Protein AF-A0A6B3US39-F1 (afdb_monomer)

Foldseek 3Di:
DCVVCVQVQLVVLQVQLVVLLVVLVVPDDDDDDPDDDPVNLCVSLVSLVSSLVSLVSSCVVQDCVNPVQVNLSSLLSNLVSLLSNCVSVLNPVVSLVSSLVSLVSSLVRCDCVPPVVSNLSSLVSNLSSLLSDPGPPQPPDLVSLVVSLVSLVVSLVSCVVVLLDPSNLVSLLSNLVSLLCSLVRDPDPVVSSLVSLVSSLVSLVSSLVSCVVVVVVVSNVSSVVSNVSSVVCCVVRVPDPDD

Sequence (243 aa):
SREAGPEAWADAQFELARALRAYGEVRQPRGVTAAESDAEAAARIAPFLEAEAAVRAALEVHTRETAPDRWADLEQELARLLRQVGEIRYYDPSVLKAAAVAARAALSVRTREHAPDAWLESQLELAEILFGGASDTKPESPERYDAAVAAFRTAAEATARDVQSRSWAWTRYRLALALMHAGSMTDAPVDERQAMLREALEVAREVAAWAAGARDKALAYDARGVADYAETFLRVHGEGAGA

pLDDT: mean 87.73, std 13.3, range [36.25, 98.62]

Secondary structure (DSSP, 8-state):
-TTT-HHHHHHHHHHHHHHHHHHHHHHS-SS--TT--HHHHHHHHHHHHHHHHHHHHHHTTS-TTT-HHHHHHHHHHHHHHHHHHHHHTTS-HHHHHHHHHHHHHHHTT--TTT-HHHHHHHHHHHHHHHH----SS--S-THHHHHHHHHHHHHHHHHTT-TTSHHHHHHHHHHHHHHHHHHHH--S-HHHHHHHHHHHHHHHHHHHHHHHHHT-HHHHHHHHHHHHHHHHHHHHHSS-S--

Structure (mmCIF, N/CA/C/O backbone):
data_AF-A0A6B3US39-F1
#
_entry.id   AF-A0A6B3US39-F1
#
loop_
_atom_site.group_PDB
_atom_site.id
_atom_site.type_symbol
_atom_site.label_atom_id
_atom_site.label_alt_id
_atom_site.label_comp_id
_atom_site.label_asym_id
_atom_site.label_entity_id
_atom_site.label_seq_id
_atom_site.pdbx_PDB_ins_code
_atom_site.Cartn_x
_atom_site.Cartn_y
_atom_site.Cartn_z
_atom_site.occupancy
_atom_site.B_iso_or_equiv
_atom_site.auth_seq_id
_atom_site.auth_comp_id
_atom_site.auth_asym_id
_atom_site.auth_atom_id
_atom_site.pdbx_PDB_model_num
ATOM 1 N N . SER A 1 1 ? -15.129 10.736 25.920 1.00 78.88 1 SER A N 1
ATOM 2 C CA . SER A 1 1 ? -13.940 10.042 26.463 1.00 78.88 1 SER A CA 1
ATOM 3 C C . SER A 1 1 ? -14.045 8.567 26.111 1.00 78.88 1 SER A C 1
ATOM 5 O O . SER A 1 1 ? -15.147 8.130 25.793 1.00 78.88 1 SER A O 1
ATOM 7 N N . ARG A 1 2 ? -12.946 7.803 26.186 1.00 85.62 2 ARG A N 1
ATOM 8 C CA . ARG A 1 2 ? -12.964 6.348 25.943 1.00 85.62 2 ARG A CA 1
ATOM 9 C C . ARG A 1 2 ? -13.987 5.614 26.825 1.00 85.62 2 ARG A C 1
ATOM 11 O O . ARG A 1 2 ? -14.657 4.713 26.351 1.00 85.62 2 ARG A O 1
ATOM 18 N N . GLU A 1 3 ? -14.159 6.050 28.072 1.00 79.25 3 GLU A N 1
ATOM 19 C CA . GLU A 1 3 ? -15.078 5.427 29.040 1.00 79.25 3 GLU A CA 1
ATOM 20 C C . GLU A 1 3 ? -16.565 5.711 28.771 1.00 79.25 3 GLU A C 1
ATOM 22 O O . GLU A 1 3 ? -17.405 4.851 29.003 1.00 79.25 3 GLU A O 1
ATOM 27 N N . ALA A 1 4 ? -16.907 6.905 28.275 1.00 83.06 4 ALA A N 1
ATOM 28 C CA . ALA A 1 4 ? -18.304 7.306 28.070 1.00 83.06 4 ALA A CA 1
ATOM 29 C C . ALA A 1 4 ? -18.891 6.845 26.722 1.00 83.06 4 ALA A C 1
ATOM 31 O O . ALA A 1 4 ? -20.102 6.892 26.530 1.00 83.06 4 ALA A O 1
ATOM 32 N N . GLY A 1 5 ? -18.037 6.448 25.778 1.00 93.88 5 GLY A N 1
ATOM 33 C CA . GLY A 1 5 ? -18.424 6.073 24.420 1.00 93.88 5 GLY A CA 1
ATOM 34 C C . GLY A 1 5 ? -17.224 5.499 23.670 1.00 93.88 5 GLY A C 1
ATOM 35 O O . GLY A 1 5 ? -16.615 6.230 22.887 1.00 93.88 5 GLY A O 1
ATOM 36 N N . PRO A 1 6 ? -16.840 4.238 23.942 1.00 93.19 6 PRO A N 1
ATOM 37 C CA . PRO A 1 6 ? -15.599 3.657 23.435 1.00 93.19 6 PRO A CA 1
ATOM 38 C C . PRO A 1 6 ? -15.557 3.602 21.906 1.00 93.19 6 PRO A C 1
ATOM 40 O O . PRO A 1 6 ? -14.541 3.980 21.331 1.00 93.19 6 PRO A O 1
ATOM 43 N N . GLU A 1 7 ? -16.657 3.227 21.249 1.00 94.50 7 GLU A N 1
ATOM 44 C CA . GLU A 1 7 ? -16.745 3.156 19.781 1.00 94.50 7 GLU A CA 1
ATOM 45 C C . GLU A 1 7 ? -16.601 4.537 19.132 1.00 94.50 7 GLU A C 1
ATOM 47 O O . GLU A 1 7 ? -15.730 4.739 18.292 1.00 94.50 7 GLU A O 1
ATOM 52 N N . ALA A 1 8 ? -17.373 5.527 19.594 1.00 96.12 8 ALA A N 1
ATOM 53 C CA . ALA A 1 8 ? -17.283 6.898 19.088 1.00 96.12 8 ALA A CA 1
ATOM 54 C C . ALA A 1 8 ? -15.897 7.522 19.339 1.00 96.12 8 ALA A C 1
ATOM 56 O O . ALA A 1 8 ? -15.403 8.316 18.538 1.00 96.12 8 ALA A O 1
ATOM 57 N N . TRP A 1 9 ? -15.250 7.168 20.453 1.00 97.44 9 TRP A N 1
ATOM 58 C CA . TRP A 1 9 ? -13.874 7.572 20.720 1.00 97.44 9 TRP A CA 1
ATOM 59 C C . TRP A 1 9 ? -12.885 6.900 19.761 1.00 97.44 9 TRP A C 1
ATOM 61 O O . TRP A 1 9 ? -12.010 7.589 19.241 1.00 97.44 9 TRP A O 1
ATOM 71 N N . ALA A 1 10 ? -13.029 5.600 19.496 1.00 97.19 10 ALA A N 1
ATOM 72 C CA . ALA A 1 10 ? -12.188 4.868 18.550 1.00 97.19 10 ALA A CA 1
ATOM 73 C C . ALA A 1 10 ? -12.359 5.386 17.114 1.00 97.19 10 ALA A C 1
ATOM 75 O O . ALA A 1 10 ? -11.377 5.553 16.396 1.00 97.19 10 ALA A O 1
ATOM 76 N N . ASP A 1 11 ? -13.579 5.750 16.723 1.00 96.69 11 ASP A N 1
ATOM 77 C CA . ASP A 1 11 ? -13.853 6.386 15.435 1.00 96.69 11 ASP A CA 1
ATOM 78 C C . ASP A 1 11 ? -13.172 7.751 15.316 1.00 96.69 11 ASP A C 1
ATOM 80 O O . ASP A 1 11 ? -12.577 8.065 14.286 1.00 96.69 11 ASP A O 1
ATOM 84 N N . ALA A 1 12 ? -13.183 8.544 16.390 1.00 97.06 12 ALA A N 1
ATOM 85 C CA . ALA A 1 12 ? -12.448 9.803 16.430 1.00 97.06 12 ALA A CA 1
ATOM 86 C C . ALA A 1 12 ? -10.923 9.594 16.353 1.00 97.06 12 ALA A C 1
ATOM 88 O O . ALA A 1 12 ? -10.239 10.389 15.711 1.00 97.06 12 ALA A O 1
ATOM 8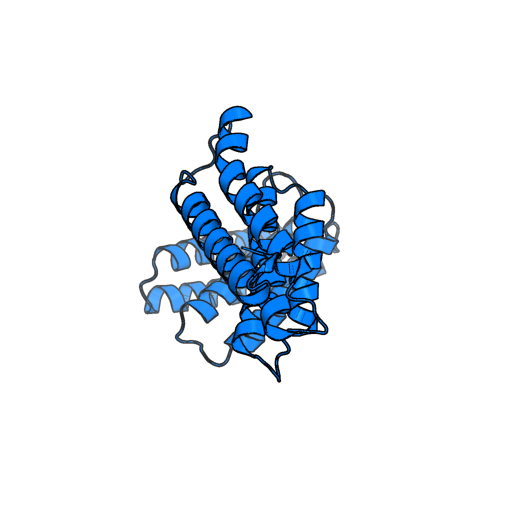9 N N . GLN A 1 13 ? -10.384 8.531 16.969 1.00 98.06 13 GLN A N 1
ATOM 90 C CA . GLN A 1 13 ? -8.970 8.163 16.817 1.00 98.06 13 GLN A CA 1
ATOM 91 C C . GLN A 1 13 ? -8.640 7.772 15.373 1.00 98.06 13 GLN A C 1
ATOM 93 O O . GLN A 1 13 ? -7.597 8.166 14.855 1.00 98.06 13 GLN A O 1
ATOM 98 N N . PHE A 1 14 ? -9.536 7.052 14.696 1.00 97.69 14 PHE A N 1
ATOM 99 C CA . PHE A 1 14 ? -9.332 6.684 13.299 1.00 97.69 14 PHE A CA 1
ATOM 100 C C . PHE A 1 14 ? -9.281 7.910 12.379 1.00 97.69 14 PHE A C 1
ATOM 102 O O . PHE A 1 14 ? -8.365 8.045 11.568 1.00 97.69 14 PHE A O 1
ATOM 109 N N . GLU A 1 15 ? -10.212 8.852 12.540 1.00 97.88 15 GLU A N 1
ATOM 110 C CA . GLU A 1 15 ? -10.198 10.089 11.751 1.00 97.88 15 GLU A CA 1
ATOM 111 C C . GLU A 1 15 ? -8.984 10.973 12.076 1.00 97.88 15 GLU A C 1
ATOM 113 O O . GLU A 1 15 ? -8.390 11.565 11.170 1.00 97.88 15 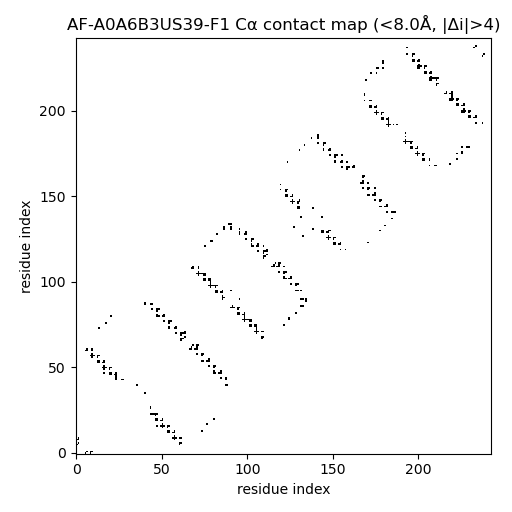GLU A O 1
ATOM 118 N N . LEU A 1 16 ? -8.550 11.012 13.342 1.00 97.50 16 LEU A N 1
ATOM 119 C CA . LEU A 1 16 ? -7.301 11.668 13.734 1.00 97.50 16 LEU A CA 1
ATOM 120 C C . LEU A 1 16 ? -6.098 11.054 13.008 1.00 97.50 16 LEU A C 1
ATOM 122 O O . LEU A 1 16 ? -5.284 11.791 12.451 1.00 97.50 16 LEU A O 1
ATOM 126 N N . ALA A 1 17 ? -6.002 9.724 12.964 1.00 97.69 17 ALA A N 1
ATOM 127 C CA . ALA A 1 17 ? -4.918 9.039 12.271 1.00 97.69 17 ALA A CA 1
ATOM 128 C C . ALA A 1 17 ? -4.873 9.385 10.777 1.00 97.69 17 ALA A C 1
ATOM 130 O O . ALA A 1 17 ? -3.811 9.718 10.251 1.00 97.69 17 ALA A O 1
ATOM 131 N N . ARG A 1 18 ? -6.027 9.385 10.100 1.00 97.00 18 ARG A N 1
ATOM 132 C CA . ARG A 1 18 ? -6.121 9.745 8.675 1.00 97.00 18 ARG A CA 1
ATOM 133 C C . ARG A 1 18 ? -5.701 11.193 8.425 1.00 97.00 18 ARG A C 1
ATOM 135 O O . ARG A 1 18 ? -5.007 11.471 7.445 1.00 97.00 18 ARG A O 1
ATOM 142 N N . ALA A 1 19 ? -6.091 12.109 9.313 1.00 96.81 19 ALA A N 1
ATOM 143 C CA . ALA A 1 19 ? -5.695 13.512 9.237 1.00 96.81 19 ALA A CA 1
ATOM 144 C C . ALA A 1 19 ? -4.182 13.692 9.442 1.00 96.81 19 ALA A C 1
ATOM 146 O O . ALA A 1 19 ? -3.542 14.421 8.683 1.00 96.81 19 ALA A O 1
ATOM 147 N N . LEU A 1 20 ? -3.598 12.994 10.419 1.00 96.81 20 LEU A N 1
ATOM 148 C CA . LEU A 1 20 ? -2.159 13.006 10.687 1.00 96.81 20 LEU A CA 1
ATOM 149 C C . LEU A 1 20 ? -1.352 12.392 9.536 1.00 96.81 20 LEU A C 1
ATOM 151 O O . LEU A 1 20 ? -0.351 12.979 9.125 1.00 96.81 20 LEU A O 1
ATOM 155 N N . ARG A 1 21 ? -1.814 11.280 8.944 1.00 95.19 21 ARG A N 1
ATOM 156 C CA . ARG A 1 21 ? -1.209 10.706 7.730 1.00 95.19 21 ARG A CA 1
ATOM 157 C C . ARG A 1 21 ? -1.198 11.723 6.596 1.00 95.19 21 ARG A C 1
ATOM 159 O O . ARG A 1 21 ? -0.145 11.980 6.021 1.00 95.19 21 ARG A O 1
ATOM 166 N N . ALA A 1 22 ? -2.354 12.316 6.292 1.00 93.56 22 ALA A N 1
ATOM 167 C CA . ALA A 1 22 ? -2.475 13.303 5.223 1.00 93.56 22 ALA A CA 1
ATOM 168 C C . ALA A 1 22 ? -1.580 14.527 5.479 1.00 93.56 22 ALA A C 1
ATOM 170 O O . ALA A 1 22 ? -0.937 15.035 4.562 1.00 93.56 22 ALA A O 1
ATOM 171 N N . TYR A 1 23 ? -1.486 14.972 6.734 1.00 92.69 23 TYR A N 1
ATOM 172 C CA . TYR A 1 23 ? -0.569 16.032 7.139 1.00 92.69 23 TYR A CA 1
ATOM 173 C C . TYR A 1 23 ? 0.901 15.651 6.900 1.00 92.69 23 TYR A C 1
ATOM 175 O O . TYR A 1 23 ? 1.651 16.442 6.325 1.00 92.69 23 TYR A O 1
ATOM 183 N N . GLY A 1 24 ? 1.302 14.435 7.284 1.00 90.50 24 GLY A N 1
ATOM 184 C CA . GLY A 1 24 ? 2.636 13.897 7.017 1.00 90.50 24 GLY A CA 1
ATOM 185 C C . GLY A 1 24 ? 2.948 13.829 5.521 1.00 90.50 24 GLY A C 1
ATOM 186 O O . GLY A 1 24 ? 4.006 14.284 5.097 1.00 90.50 24 GLY A O 1
ATOM 187 N N . GLU A 1 25 ? 2.005 13.350 4.707 1.00 88.81 25 GLU A N 1
ATOM 188 C CA . GLU A 1 25 ? 2.132 13.257 3.245 1.00 88.81 25 GLU A CA 1
ATOM 189 C C . GLU A 1 25 ? 2.314 14.623 2.576 1.00 88.81 25 GLU A C 1
ATOM 191 O O . GLU A 1 25 ? 3.180 14.778 1.718 1.00 88.81 25 GLU A O 1
ATOM 196 N N . VAL A 1 26 ? 1.549 15.636 2.994 1.00 87.12 26 VAL A N 1
ATOM 197 C CA . VAL A 1 26 ? 1.675 17.008 2.471 1.00 87.12 26 VAL A CA 1
ATOM 198 C C . VAL A 1 26 ? 3.017 17.636 2.850 1.00 87.12 26 VAL A C 1
ATOM 200 O O . VAL A 1 26 ? 3.565 18.434 2.088 1.00 87.12 26 VAL A O 1
ATOM 203 N N . ARG A 1 27 ? 3.554 17.292 4.023 1.00 81.38 27 ARG A N 1
ATOM 204 C CA . ARG A 1 27 ? 4.812 17.846 4.534 1.00 81.38 27 ARG A CA 1
ATOM 205 C C . ARG A 1 27 ? 6.053 17.161 3.950 1.00 81.38 27 ARG A C 1
ATOM 207 O O . ARG A 1 27 ? 7.152 17.687 4.119 1.00 81.38 27 ARG A O 1
ATOM 214 N N . GLN A 1 28 ? 5.904 16.028 3.261 1.00 69.12 28 GLN A N 1
ATOM 215 C CA . GLN A 1 28 ? 7.026 15.332 2.631 1.00 69.12 28 GLN A CA 1
ATOM 216 C C . GLN A 1 28 ? 7.612 16.191 1.491 1.00 69.12 28 GLN A C 1
ATOM 218 O O . GLN A 1 28 ? 6.912 16.473 0.512 1.00 69.12 28 GLN A O 1
ATOM 223 N N . PRO A 1 29 ? 8.886 16.624 1.569 1.00 57.59 29 PRO A N 1
ATOM 224 C CA . PRO A 1 29 ? 9.517 17.318 0.455 1.00 57.59 29 PRO A CA 1
ATOM 225 C C . PRO A 1 29 ? 9.629 16.376 -0.754 1.00 57.59 29 PRO A C 1
ATOM 227 O O . PRO A 1 29 ? 10.013 15.213 -0.631 1.00 57.59 29 PRO A O 1
ATOM 230 N N . ARG A 1 30 ? 9.299 16.879 -1.952 1.00 47.44 30 ARG A N 1
ATOM 231 C CA . ARG A 1 30 ? 9.553 16.155 -3.206 1.00 47.44 30 ARG A CA 1
ATOM 232 C C . ARG A 1 30 ? 11.061 16.121 -3.461 1.00 47.44 30 ARG A C 1
ATOM 234 O O . ARG A 1 30 ? 11.618 17.098 -3.950 1.00 47.44 30 ARG A O 1
ATOM 241 N N . GLY A 1 31 ? 11.682 14.988 -3.147 1.00 51.00 31 GLY A N 1
ATOM 242 C CA . GLY A 1 31 ? 13.094 14.707 -3.402 1.00 51.00 31 GLY A CA 1
ATOM 243 C C . GLY A 1 31 ? 13.851 14.422 -2.111 1.00 51.00 31 GLY A C 1
ATOM 244 O O . GLY A 1 31 ? 14.047 15.317 -1.295 1.00 51.00 31 GLY A O 1
ATOM 245 N N . VAL A 1 32 ? 14.284 13.172 -1.939 1.00 51.28 32 VAL A N 1
ATOM 246 C CA . VAL A 1 32 ? 15.253 12.794 -0.906 1.00 51.28 32 VAL A CA 1
ATOM 247 C C . VAL A 1 32 ? 16.598 13.365 -1.347 1.00 51.28 32 VAL A C 1
ATOM 249 O O . VAL A 1 32 ? 17.143 12.945 -2.368 1.00 51.28 32 VAL A O 1
ATOM 252 N N . THR A 1 33 ? 17.122 14.365 -0.645 1.00 48.88 33 THR A N 1
ATOM 253 C CA . THR A 1 33 ? 18.523 14.748 -0.823 1.00 48.88 33 THR A CA 1
ATOM 254 C C . THR A 1 33 ? 19.370 13.785 0.003 1.00 48.88 33 THR A C 1
ATOM 256 O O . THR A 1 33 ? 19.016 13.439 1.125 1.00 48.88 33 THR A O 1
ATOM 259 N N . ALA A 1 34 ? 20.507 13.343 -0.535 1.00 50.69 34 ALA A N 1
ATOM 260 C CA . ALA A 1 34 ? 21.416 12.386 0.111 1.00 50.69 34 ALA A CA 1
ATOM 261 C C . ALA A 1 34 ? 22.095 12.909 1.405 1.00 50.69 34 ALA A C 1
ATOM 263 O O . ALA A 1 34 ? 23.069 12.327 1.872 1.00 50.69 34 ALA A O 1
ATOM 264 N N . ALA A 1 35 ? 21.617 14.023 1.965 1.00 59.12 35 ALA A N 1
ATOM 265 C CA . ALA A 1 35 ? 22.153 14.689 3.146 1.00 59.12 35 ALA A CA 1
ATOM 266 C C . ALA A 1 35 ? 21.040 15.072 4.141 1.00 59.12 35 ALA A C 1
ATOM 268 O O . ALA A 1 35 ? 21.164 16.079 4.835 1.00 59.12 35 ALA A O 1
ATOM 269 N N . GLU A 1 36 ? 19.944 14.309 4.182 1.00 70.75 36 GLU A N 1
ATOM 270 C CA . GLU A 1 36 ? 18.919 14.475 5.215 1.00 70.75 36 GLU A CA 1
ATOM 271 C C . GLU A 1 36 ? 19.499 14.089 6.581 1.00 70.75 36 GLU A C 1
ATOM 273 O O . GLU A 1 36 ? 20.071 13.012 6.755 1.00 70.75 36 GLU A O 1
ATOM 278 N N . SER A 1 37 ? 19.385 14.993 7.550 1.00 77.44 37 SER A N 1
ATOM 279 C CA . SER A 1 37 ? 19.805 14.729 8.925 1.00 77.44 37 SER A CA 1
ATOM 280 C C . SER A 1 37 ? 18.809 13.812 9.643 1.00 77.44 37 SER A C 1
ATOM 282 O O . SER A 1 37 ? 17.610 13.831 9.360 1.00 77.44 37 SER A O 1
ATOM 284 N N . ASP A 1 38 ? 19.269 13.078 10.660 1.00 79.56 38 ASP A N 1
ATOM 285 C CA . ASP A 1 38 ? 18.393 12.242 11.500 1.00 79.56 38 ASP A CA 1
ATOM 286 C C . ASP A 1 38 ? 17.220 13.037 12.103 1.00 79.56 38 ASP A C 1
ATOM 288 O O . ASP A 1 38 ? 16.123 12.509 12.287 1.00 79.56 38 ASP A O 1
ATOM 292 N N . ALA A 1 39 ? 17.429 14.328 12.384 1.00 82.81 39 ALA A N 1
ATOM 293 C CA . ALA A 1 39 ? 16.402 15.220 12.911 1.00 82.81 39 ALA A CA 1
ATOM 294 C C . ALA A 1 39 ? 15.294 15.524 11.886 1.00 82.81 39 ALA A C 1
ATOM 296 O O . ALA A 1 39 ? 14.120 15.599 12.253 1.00 82.81 39 ALA A O 1
ATOM 297 N N . GLU A 1 40 ? 15.641 15.677 10.608 1.00 83.31 40 GLU A N 1
ATOM 298 C CA . GLU A 1 40 ? 14.681 15.911 9.522 1.00 83.31 40 GLU A CA 1
ATOM 299 C C . GLU A 1 40 ? 13.880 14.644 9.210 1.00 83.31 40 GLU A C 1
ATOM 301 O O . GLU A 1 40 ? 12.647 14.698 9.140 1.00 83.31 40 GLU A O 1
ATOM 306 N N . ALA A 1 41 ? 14.553 13.490 9.158 1.00 81.62 41 ALA A N 1
ATOM 307 C CA . ALA A 1 41 ? 13.894 12.195 9.019 1.00 81.62 41 ALA A CA 1
ATOM 308 C C . ALA A 1 41 ? 12.932 11.930 10.195 1.00 81.62 41 ALA A C 1
ATOM 310 O O . ALA A 1 41 ? 11.776 11.551 9.989 1.00 81.62 41 ALA A O 1
ATOM 311 N N . ALA A 1 42 ? 13.358 12.204 11.434 1.00 87.06 42 ALA A N 1
ATOM 312 C CA . ALA A 1 42 ? 12.501 12.090 12.614 1.00 87.06 42 ALA A CA 1
ATOM 313 C C . ALA A 1 42 ? 11.282 13.026 12.544 1.00 87.06 42 ALA A C 1
ATOM 315 O O . ALA A 1 42 ? 10.167 12.605 12.855 1.00 87.06 42 ALA A O 1
ATOM 316 N N . ALA A 1 43 ? 11.463 14.268 12.085 1.00 88.94 43 ALA A N 1
ATOM 317 C CA . ALA A 1 43 ? 10.371 15.228 11.932 1.00 88.94 43 ALA A CA 1
ATOM 318 C C . ALA A 1 43 ? 9.345 14.807 10.865 1.00 88.94 43 ALA A C 1
ATOM 320 O O . ALA A 1 43 ? 8.155 15.084 11.021 1.00 88.94 43 ALA A O 1
ATOM 321 N N . ARG A 1 44 ? 9.774 14.121 9.798 1.00 88.19 44 ARG A N 1
ATOM 322 C CA . ARG A 1 44 ? 8.868 13.555 8.780 1.00 88.19 44 ARG A CA 1
ATOM 323 C C . ARG A 1 44 ? 8.112 12.335 9.277 1.00 88.19 44 ARG A C 1
ATOM 325 O O . ARG A 1 44 ? 6.963 12.140 8.897 1.00 88.19 44 ARG A O 1
ATOM 332 N N . ILE A 1 45 ? 8.747 11.526 10.119 1.00 91.81 45 ILE A N 1
ATOM 333 C CA . ILE A 1 45 ? 8.163 10.301 10.669 1.00 91.81 45 ILE A CA 1
ATOM 334 C C . ILE A 1 45 ? 7.150 10.603 11.783 1.00 91.81 45 ILE A C 1
ATOM 336 O O . ILE A 1 45 ? 6.154 9.892 11.899 1.00 91.81 45 ILE A O 1
ATOM 340 N N . ALA A 1 46 ? 7.368 11.660 12.572 1.00 94.31 46 ALA A N 1
ATOM 341 C CA . ALA A 1 46 ? 6.537 12.030 13.721 1.00 94.31 46 ALA A CA 1
ATOM 342 C C . ALA A 1 46 ? 5.009 11.954 13.485 1.00 94.31 46 ALA A C 1
ATOM 344 O O . ALA A 1 46 ? 4.352 11.221 14.226 1.00 94.31 46 ALA A O 1
ATOM 345 N N . PRO A 1 47 ? 4.423 12.594 12.449 1.00 95.81 47 PRO A N 1
ATOM 346 C CA . PRO A 1 47 ? 2.978 12.513 12.221 1.00 95.81 47 PRO A CA 1
ATOM 347 C C . PRO A 1 47 ? 2.486 11.088 11.933 1.00 95.81 47 PRO A C 1
ATOM 349 O O . PRO A 1 47 ? 1.376 10.735 12.322 1.00 95.81 47 PRO A O 1
ATOM 352 N N . PHE A 1 48 ? 3.304 10.244 11.296 1.00 96.50 48 PHE A N 1
ATOM 353 C CA . PHE A 1 48 ? 2.942 8.850 11.037 1.00 96.50 48 PHE A CA 1
ATOM 354 C C . PHE A 1 48 ? 2.988 7.996 12.309 1.00 96.50 48 PHE A C 1
ATOM 356 O O . PHE A 1 48 ? 2.139 7.125 12.471 1.00 96.50 48 PHE A O 1
ATOM 363 N N . LEU A 1 49 ? 3.914 8.268 13.237 1.00 96.56 49 LEU A N 1
ATOM 364 C CA . LEU A 1 49 ? 3.957 7.588 14.540 1.00 96.56 49 LEU A CA 1
ATOM 365 C C . LEU A 1 49 ? 2.790 8.001 15.444 1.00 96.56 49 LEU A C 1
ATOM 367 O O . LEU A 1 49 ? 2.220 7.162 16.140 1.00 96.56 49 LEU A O 1
ATOM 371 N N . GLU A 1 50 ? 2.406 9.278 15.421 1.00 97.56 50 GLU A N 1
ATOM 372 C CA . GLU A 1 50 ? 1.214 9.753 16.132 1.00 97.56 50 GLU A CA 1
ATOM 373 C C . GLU A 1 50 ? -0.063 9.120 15.559 1.00 97.56 50 GLU A C 1
ATOM 375 O O . GLU A 1 50 ? -0.920 8.653 16.312 1.00 97.56 50 GLU A O 1
ATOM 380 N N . ALA A 1 51 ? -0.166 9.032 14.229 1.00 97.94 51 ALA A N 1
ATOM 381 C CA . ALA A 1 51 ? -1.264 8.339 13.566 1.00 97.94 51 ALA A CA 1
ATOM 382 C C . ALA A 1 51 ? -1.288 6.841 13.908 1.00 97.94 51 ALA A C 1
ATOM 384 O O . ALA A 1 51 ? -2.355 6.293 14.175 1.00 97.94 51 ALA A O 1
ATOM 385 N N . GLU A 1 52 ? -0.125 6.182 13.948 1.00 98.25 52 GLU A N 1
ATOM 386 C CA . GLU A 1 52 ? -0.012 4.769 14.319 1.00 98.25 52 GLU A CA 1
ATOM 387 C C . GLU A 1 52 ? -0.545 4.536 15.735 1.00 98.25 52 GLU A C 1
ATOM 389 O O . GLU A 1 52 ? -1.325 3.607 15.956 1.00 98.25 52 GLU A O 1
ATOM 394 N N . ALA A 1 53 ? -0.173 5.395 16.688 1.00 98.31 53 ALA A N 1
ATOM 395 C CA . ALA A 1 53 ? -0.666 5.310 18.058 1.00 98.31 53 ALA A CA 1
ATOM 396 C C . ALA A 1 53 ? -2.199 5.432 18.122 1.00 98.31 53 ALA A C 1
ATOM 398 O O . ALA A 1 53 ? -2.845 4.655 18.827 1.00 98.31 53 ALA A O 1
ATOM 399 N N . ALA A 1 54 ? -2.788 6.350 17.349 1.00 98.31 54 ALA A N 1
ATOM 400 C CA . ALA A 1 54 ? -4.237 6.519 17.267 1.00 98.31 54 ALA A CA 1
ATOM 401 C C . ALA A 1 54 ? -4.939 5.298 16.633 1.00 98.31 54 ALA A C 1
ATOM 403 O O . ALA A 1 54 ? -5.947 4.825 17.161 1.00 98.31 54 ALA A O 1
ATOM 404 N N . VAL A 1 55 ? -4.384 4.719 15.560 1.00 98.50 55 VAL A N 1
ATOM 405 C CA . VAL A 1 55 ? -4.922 3.484 14.954 1.00 98.50 55 VAL A CA 1
ATOM 406 C C . VAL A 1 55 ? -4.859 2.314 15.932 1.00 98.50 55 VAL A C 1
ATOM 408 O O . VAL A 1 55 ? -5.854 1.615 16.112 1.00 98.50 55 VAL A O 1
ATOM 411 N N . ARG A 1 56 ? -3.724 2.112 16.613 1.00 98.38 56 ARG A N 1
ATOM 412 C CA . ARG A 1 56 ? -3.579 1.036 17.610 1.00 98.38 56 ARG A CA 1
ATOM 413 C C . ARG A 1 56 ? -4.561 1.197 18.766 1.00 98.38 56 ARG A C 1
ATOM 415 O O . ARG A 1 56 ? -5.176 0.220 19.176 1.00 98.38 56 ARG A O 1
ATOM 422 N N . ALA A 1 57 ? -4.768 2.425 19.230 1.00 97.88 57 ALA A N 1
ATOM 423 C CA . ALA A 1 57 ? -5.780 2.747 20.227 1.00 97.88 57 ALA A CA 1
ATOM 424 C C . ALA A 1 57 ? -7.209 2.401 19.762 1.00 97.88 57 ALA A C 1
ATOM 426 O O . ALA A 1 57 ? -8.001 1.883 20.549 1.00 97.88 57 ALA A O 1
ATOM 427 N N . ALA A 1 58 ? -7.544 2.656 18.495 1.00 98.06 58 ALA A N 1
ATOM 428 C CA . ALA A 1 58 ? -8.839 2.281 17.930 1.00 98.06 58 ALA A CA 1
ATOM 429 C C . ALA A 1 58 ? -8.996 0.756 17.761 1.00 98.06 58 ALA A C 1
ATOM 431 O O . ALA A 1 58 ? -10.080 0.232 18.018 1.00 98.06 58 ALA A O 1
ATOM 432 N N . LEU A 1 59 ? -7.920 0.038 17.412 1.00 98.31 59 LEU A N 1
ATOM 433 C CA . LEU A 1 59 ? -7.892 -1.431 17.304 1.00 98.31 59 LEU A CA 1
ATOM 434 C C . LEU A 1 59 ? -8.123 -2.147 18.649 1.00 98.31 59 LEU A C 1
ATOM 436 O O . LEU A 1 59 ? -8.555 -3.296 18.662 1.00 98.31 59 LEU A O 1
ATOM 440 N N . GLU A 1 60 ? -7.884 -1.485 19.788 1.00 97.31 60 GLU A N 1
ATOM 441 C CA . GLU A 1 60 ? -8.239 -2.025 21.114 1.00 97.31 60 GLU A CA 1
ATOM 442 C C . GLU A 1 60 ? -9.755 -2.042 21.376 1.00 97.31 60 GLU A C 1
ATOM 444 O O . GLU A 1 60 ? -10.212 -2.714 22.300 1.00 97.31 60 GLU A O 1
ATOM 449 N N . VAL A 1 61 ? -10.533 -1.266 20.617 1.00 97.75 61 VAL A N 1
ATOM 450 C CA . VAL A 1 61 ? -11.995 -1.167 20.750 1.00 97.75 61 VAL A CA 1
ATOM 451 C C . VAL A 1 61 ? -12.687 -1.924 19.621 1.00 97.75 61 VAL A C 1
ATOM 453 O O . VAL A 1 61 ? -13.556 -2.760 19.868 1.00 97.75 61 VAL A O 1
ATOM 456 N N . HIS A 1 62 ? -12.284 -1.636 18.384 1.00 97.50 62 HIS A N 1
ATOM 457 C CA . HIS A 1 62 ? -12.790 -2.285 17.182 1.00 97.50 62 HIS A CA 1
ATOM 458 C C . HIS A 1 62 ? -11.923 -3.500 16.883 1.00 97.50 62 HIS A C 1
ATOM 460 O O . HIS A 1 62 ? -10.881 -3.376 16.242 1.00 97.50 62 HIS A O 1
ATOM 466 N N . THR A 1 63 ? -12.338 -4.668 17.372 1.00 97.94 63 THR A N 1
ATOM 467 C CA . THR A 1 63 ? -11.636 -5.928 17.114 1.00 97.94 63 THR A CA 1
ATOM 468 C C . THR A 1 63 ? -12.218 -6.617 15.890 1.00 97.94 63 THR A C 1
ATOM 470 O O . THR A 1 63 ? -13.315 -6.295 15.422 1.00 97.94 63 THR A O 1
ATOM 473 N N . ARG A 1 64 ? -11.496 -7.616 15.381 1.00 97.50 64 ARG A N 1
ATOM 474 C CA . ARG A 1 64 ? -11.960 -8.430 14.256 1.00 97.50 64 ARG A CA 1
ATOM 475 C C . ARG A 1 64 ? -13.318 -9.083 14.534 1.00 97.50 64 ARG A C 1
ATOM 477 O O . ARG A 1 64 ? -14.110 -9.260 13.617 1.00 97.50 64 ARG A O 1
ATOM 484 N N . GLU A 1 65 ? -13.581 -9.457 15.779 1.00 97.56 65 GLU A N 1
ATOM 485 C CA . GLU A 1 65 ? -14.798 -10.148 16.200 1.00 97.56 65 GLU A CA 1
ATOM 486 C C . GLU A 1 65 ? -15.969 -9.187 16.416 1.00 97.56 65 GLU A C 1
ATOM 488 O O . GLU A 1 65 ? -17.109 -9.548 16.128 1.00 97.56 65 GLU A O 1
ATOM 493 N N . THR A 1 66 ? -15.708 -7.986 16.941 1.00 96.25 66 THR A N 1
ATOM 494 C CA . THR A 1 66 ? -16.762 -7.030 17.311 1.00 96.25 66 THR A CA 1
ATOM 495 C C . THR A 1 66 ? -17.158 -6.110 16.162 1.00 96.25 66 THR A C 1
ATOM 497 O O . THR A 1 66 ? -18.332 -5.766 16.039 1.00 96.25 66 THR A O 1
ATOM 500 N N . ALA A 1 67 ? -16.205 -5.734 15.308 1.00 97.19 67 ALA A N 1
ATOM 501 C CA . ALA A 1 67 ? -16.419 -4.817 14.195 1.00 97.19 67 ALA A CA 1
ATOM 502 C C . ALA A 1 67 ? -15.483 -5.160 13.017 1.00 97.19 67 ALA A C 1
ATOM 504 O O . ALA A 1 67 ? -14.577 -4.384 12.716 1.00 97.19 67 ALA A O 1
ATOM 505 N N . PRO A 1 68 ? -15.675 -6.306 12.329 1.00 97.62 68 PRO A N 1
ATOM 506 C CA . PRO A 1 68 ? -14.724 -6.838 11.347 1.00 97.62 68 PRO A CA 1
ATOM 507 C C . PRO A 1 68 ? -14.355 -5.850 10.236 1.00 97.62 68 PRO A C 1
ATOM 509 O O . PRO A 1 68 ? -13.171 -5.686 9.944 1.00 97.62 68 PRO A O 1
ATOM 512 N N . ASP A 1 69 ? -15.338 -5.168 9.643 1.00 96.94 69 ASP A N 1
ATOM 513 C CA . ASP A 1 69 ? -15.087 -4.207 8.560 1.00 96.94 69 ASP A CA 1
ATOM 514 C C . ASP A 1 69 ? -14.294 -2.989 9.071 1.00 96.94 69 ASP A C 1
ATOM 516 O O . ASP A 1 69 ? -13.304 -2.584 8.463 1.00 96.94 69 ASP A O 1
ATOM 520 N N . ARG A 1 70 ? -14.661 -2.461 10.248 1.00 97.81 70 ARG A N 1
ATOM 521 C CA . ARG A 1 70 ? -13.973 -1.334 10.902 1.00 97.81 70 ARG A CA 1
ATOM 522 C C . ARG A 1 70 ? -12.544 -1.702 11.306 1.00 97.81 70 ARG A C 1
ATOM 524 O O . ARG A 1 70 ? -11.620 -0.915 11.127 1.00 97.81 70 ARG A O 1
ATOM 531 N N . TRP A 1 71 ? -12.358 -2.911 11.826 1.00 98.62 71 TRP A N 1
ATOM 532 C CA . TRP A 1 71 ? -11.051 -3.471 12.146 1.00 98.62 71 TRP A CA 1
ATOM 533 C C . TRP A 1 71 ? -10.187 -3.606 10.885 1.00 98.62 71 TRP A C 1
ATOM 535 O O . TRP A 1 71 ? -9.023 -3.217 10.900 1.00 98.62 71 TRP A O 1
ATOM 545 N N . ALA A 1 72 ? -10.753 -4.058 9.763 1.00 98.44 72 ALA A N 1
ATOM 546 C CA . ALA A 1 72 ? -10.029 -4.139 8.496 1.00 98.44 72 ALA A CA 1
ATOM 547 C C . ALA A 1 72 ? -9.639 -2.757 7.941 1.00 98.44 72 ALA A C 1
ATOM 549 O O . ALA A 1 72 ? -8.554 -2.614 7.377 1.00 98.44 72 ALA A O 1
ATOM 550 N N . ASP A 1 73 ? -10.485 -1.736 8.119 1.00 98.06 73 ASP A N 1
ATOM 551 C CA . ASP A 1 73 ? -10.153 -0.343 7.788 1.00 98.06 73 ASP A CA 1
ATOM 552 C C . ASP A 1 73 ? -8.964 0.175 8.605 1.00 98.06 73 ASP A C 1
ATOM 554 O O . ASP A 1 73 ? -8.061 0.816 8.061 1.00 98.06 73 ASP A O 1
ATOM 558 N N . LEU A 1 74 ? -8.937 -0.144 9.899 1.00 98.50 74 LEU A N 1
ATOM 559 C CA . LEU A 1 74 ? -7.855 0.227 10.806 1.00 98.50 74 LEU A CA 1
ATOM 560 C C . LEU A 1 74 ? -6.547 -0.500 10.477 1.00 98.50 74 LEU A C 1
ATOM 562 O O . LEU A 1 74 ? -5.504 0.142 10.390 1.00 98.50 74 LEU A O 1
ATOM 566 N N . GLU A 1 75 ? -6.589 -1.811 10.238 1.00 98.62 75 GLU A N 1
ATOM 567 C CA . GLU A 1 75 ? -5.418 -2.590 9.808 1.00 98.62 75 GLU A CA 1
ATOM 568 C C . GLU A 1 75 ? -4.873 -2.095 8.457 1.00 98.62 75 GLU A C 1
ATOM 570 O O . GLU A 1 75 ? -3.660 -1.996 8.261 1.00 98.62 75 GLU A O 1
ATOM 575 N N . GLN A 1 76 ? -5.754 -1.700 7.530 1.00 98.25 76 GLN A N 1
ATOM 576 C CA . GLN A 1 76 ? -5.340 -1.092 6.267 1.00 98.25 76 GLN A CA 1
ATOM 577 C C . GLN A 1 76 ? -4.616 0.243 6.4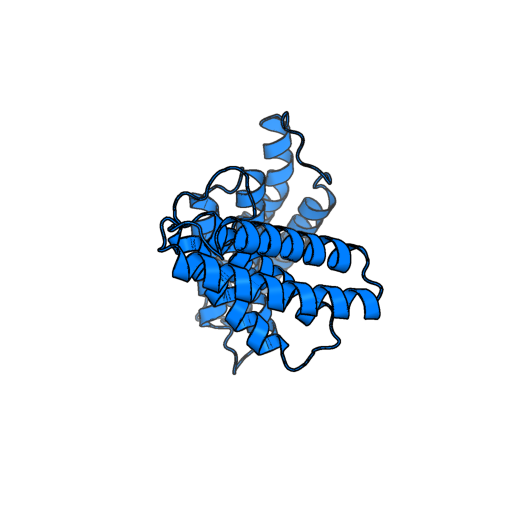83 1.00 98.25 76 GLN A C 1
ATOM 579 O O . GLN A 1 76 ? -3.605 0.518 5.831 1.00 98.25 76 GLN A O 1
ATOM 584 N N . GLU A 1 77 ? -5.129 1.096 7.366 1.00 98.31 77 GLU A N 1
ATOM 585 C CA . GLU A 1 77 ? -4.489 2.377 7.661 1.00 98.31 77 GLU A CA 1
ATOM 586 C C . GLU A 1 77 ? -3.160 2.175 8.399 1.00 98.31 77 GLU A C 1
ATOM 588 O O . GLU A 1 77 ? -2.175 2.835 8.071 1.00 98.31 77 GLU A O 1
ATOM 593 N N . LEU A 1 78 ? -3.081 1.197 9.308 1.00 98.56 78 LEU A N 1
ATOM 594 C CA . LEU A 1 78 ? -1.828 0.792 9.946 1.00 98.56 78 LEU A CA 1
ATOM 595 C C . LEU A 1 78 ? -0.783 0.363 8.906 1.00 98.56 78 LEU A C 1
ATOM 597 O O . LEU A 1 78 ? 0.372 0.784 8.985 1.00 98.56 78 LEU A O 1
ATOM 601 N N . ALA A 1 79 ? -1.182 -0.423 7.903 1.00 98.00 79 ALA A N 1
ATOM 602 C CA . ALA A 1 79 ? -0.298 -0.838 6.818 1.00 98.00 79 ALA A CA 1
ATOM 603 C C . ALA A 1 79 ? 0.263 0.359 6.030 1.00 98.00 79 ALA A C 1
ATOM 605 O O . ALA A 1 79 ? 1.471 0.426 5.795 1.00 98.00 79 ALA A O 1
ATOM 606 N N . ARG A 1 80 ? -0.592 1.333 5.682 1.00 96.12 80 ARG A N 1
ATOM 607 C CA . ARG A 1 80 ? -0.195 2.578 4.996 1.00 96.12 80 ARG A CA 1
ATOM 608 C C . ARG A 1 80 ? 0.811 3.386 5.804 1.00 96.12 80 ARG A C 1
ATOM 610 O O . ARG A 1 80 ? 1.829 3.817 5.267 1.00 96.12 80 ARG A O 1
ATOM 617 N N . LEU A 1 81 ? 0.532 3.584 7.090 1.00 96.88 81 LEU A N 1
ATOM 618 C CA . LEU A 1 81 ? 1.392 4.341 8.000 1.00 96.88 81 LEU A CA 1
ATOM 619 C C . LEU A 1 81 ? 2.770 3.694 8.125 1.00 96.88 81 LEU A C 1
ATOM 621 O O . LEU A 1 81 ? 3.788 4.359 7.940 1.00 96.88 81 LEU A O 1
ATOM 625 N N . LEU A 1 82 ? 2.807 2.382 8.366 1.00 96.19 82 LEU A N 1
ATOM 626 C CA . LEU A 1 82 ? 4.057 1.640 8.479 1.00 96.19 82 LEU A CA 1
ATOM 627 C C . LEU A 1 82 ? 4.835 1.637 7.159 1.00 96.19 82 LEU A C 1
ATOM 629 O O . LEU A 1 82 ? 6.055 1.776 7.188 1.00 96.19 82 LEU A O 1
ATOM 633 N N . ARG A 1 83 ? 4.166 1.553 5.998 1.00 92.81 83 ARG A N 1
ATOM 634 C CA . ARG A 1 83 ? 4.854 1.697 4.706 1.00 92.81 83 ARG A CA 1
ATOM 635 C C . ARG A 1 83 ? 5.561 3.047 4.602 1.00 92.81 83 ARG A C 1
ATOM 637 O O . ARG A 1 83 ? 6.750 3.065 4.305 1.00 92.81 83 ARG A O 1
ATOM 644 N N . GLN A 1 84 ? 4.870 4.148 4.908 1.00 91.88 84 GLN A N 1
ATOM 645 C CA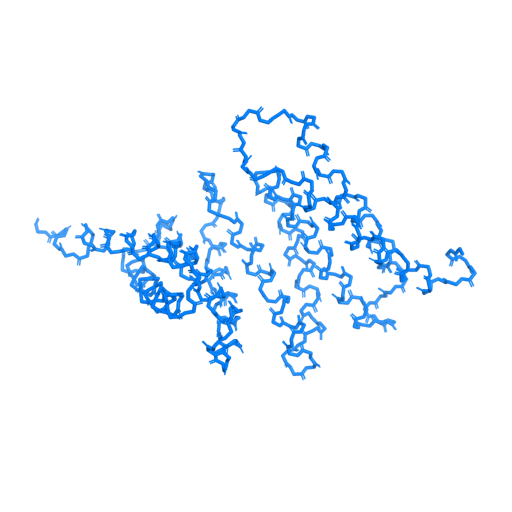 . GLN A 1 84 ? 5.451 5.498 4.872 1.00 91.88 84 GLN A CA 1
ATOM 646 C C . GLN A 1 84 ? 6.659 5.625 5.812 1.00 91.88 84 GLN A C 1
ATOM 648 O O . GLN A 1 84 ? 7.699 6.154 5.424 1.00 91.88 84 GLN A O 1
ATOM 653 N N . VAL A 1 85 ? 6.562 5.096 7.038 1.00 92.00 85 VAL A N 1
ATOM 654 C CA . VAL A 1 85 ? 7.688 5.088 7.989 1.00 92.00 85 VAL A CA 1
ATOM 655 C C . VAL A 1 85 ? 8.859 4.264 7.454 1.00 92.00 85 VAL A C 1
ATOM 657 O O . VAL A 1 85 ? 10.003 4.710 7.540 1.00 92.00 85 VAL A O 1
ATOM 660 N N . GLY A 1 86 ? 8.585 3.086 6.890 1.00 88.88 86 GLY A N 1
ATOM 661 C CA . GLY A 1 86 ? 9.597 2.231 6.280 1.00 88.88 86 GLY A CA 1
ATOM 662 C C . GLY A 1 86 ? 10.319 2.938 5.136 1.00 88.88 86 GLY A C 1
ATOM 663 O O . GLY A 1 86 ? 11.543 2.952 5.115 1.00 88.88 86 GLY A O 1
ATOM 664 N N . GLU A 1 87 ? 9.579 3.589 4.237 1.00 86.31 87 GLU A N 1
ATOM 665 C CA . GLU A 1 87 ? 10.118 4.359 3.107 1.00 86.31 87 GLU A CA 1
ATOM 666 C C . GLU A 1 87 ? 11.026 5.510 3.558 1.00 86.31 87 GLU A C 1
ATOM 668 O O . GLU A 1 87 ? 12.131 5.652 3.037 1.00 86.31 87 GLU A O 1
ATOM 673 N N . ILE A 1 88 ? 10.613 6.295 4.562 1.00 86.56 88 ILE A N 1
ATOM 674 C CA . ILE A 1 88 ? 11.443 7.391 5.098 1.00 86.56 88 ILE A CA 1
ATOM 675 C C . ILE A 1 88 ? 12.711 6.843 5.769 1.00 86.56 88 ILE A C 1
ATOM 677 O O . ILE A 1 88 ? 13.763 7.474 5.717 1.00 86.56 88 ILE A O 1
ATOM 681 N N . ARG A 1 89 ? 12.645 5.646 6.363 1.00 85.88 89 ARG A N 1
ATOM 682 C CA . ARG A 1 89 ? 13.799 4.943 6.945 1.00 85.88 89 ARG A CA 1
ATOM 683 C C . ARG A 1 89 ? 14.547 4.082 5.926 1.00 85.88 89 ARG A C 1
ATOM 685 O O . ARG A 1 89 ? 15.014 3.000 6.270 1.00 85.88 89 ARG A O 1
ATOM 692 N N . TYR A 1 90 ? 14.658 4.548 4.684 1.00 82.38 90 TYR A N 1
ATOM 693 C CA . TYR A 1 90 ? 15.397 3.860 3.619 1.00 82.38 90 TYR A CA 1
ATOM 694 C C . TYR A 1 90 ? 14.944 2.409 3.408 1.00 82.38 90 TYR A C 1
ATOM 696 O O . TYR A 1 90 ? 15.753 1.499 3.235 1.00 82.38 90 TYR A O 1
ATOM 704 N N . TYR A 1 91 ? 13.627 2.210 3.414 1.00 81.75 91 TYR A N 1
ATOM 705 C CA . TYR A 1 91 ? 12.968 0.920 3.233 1.00 81.75 91 TYR A CA 1
ATOM 706 C C . TYR A 1 91 ? 13.294 -0.116 4.318 1.00 81.75 91 TYR A C 1
ATOM 708 O O . TYR A 1 91 ? 13.482 -1.296 4.013 1.00 81.75 91 TYR A O 1
ATOM 716 N N . ASP A 1 92 ? 13.298 0.318 5.586 1.00 83.62 92 ASP A N 1
ATOM 717 C CA . ASP A 1 92 ? 13.536 -0.526 6.768 1.00 83.62 92 ASP A CA 1
ATOM 718 C C . ASP A 1 92 ? 12.753 -1.860 6.684 1.00 83.62 92 ASP A C 1
ATOM 720 O O . ASP A 1 92 ? 11.512 -1.867 6.755 1.00 83.62 92 ASP A O 1
ATOM 724 N N . PRO A 1 93 ? 13.448 -3.008 6.547 1.00 82.56 93 PRO A N 1
ATOM 725 C CA . PRO A 1 93 ? 12.806 -4.306 6.357 1.00 82.56 93 PRO A CA 1
ATOM 726 C C . PRO A 1 93 ? 11.895 -4.713 7.516 1.00 82.56 93 PRO A C 1
ATOM 728 O O . PRO A 1 93 ? 10.873 -5.369 7.298 1.00 82.56 93 PRO A O 1
ATOM 731 N N . SER A 1 94 ? 12.237 -4.325 8.748 1.00 88.25 94 SER A N 1
ATOM 732 C CA . SER A 1 94 ? 11.459 -4.674 9.937 1.00 88.25 94 SER A CA 1
ATOM 733 C C . SER A 1 94 ? 10.110 -3.955 9.944 1.00 88.25 94 SER A C 1
ATOM 735 O O . SER A 1 94 ? 9.071 -4.580 10.182 1.00 88.25 94 SER A O 1
ATOM 737 N N . VAL A 1 95 ? 10.112 -2.671 9.578 1.00 91.19 95 VAL A N 1
ATOM 738 C CA . VAL A 1 95 ? 8.905 -1.847 9.487 1.00 91.19 95 VAL A CA 1
ATOM 739 C C . VAL A 1 95 ? 8.035 -2.306 8.317 1.00 91.19 95 VAL A C 1
ATOM 741 O O . VAL A 1 95 ? 6.829 -2.494 8.482 1.00 91.19 95 VAL A O 1
ATOM 744 N N . LEU A 1 96 ? 8.628 -2.585 7.151 1.00 89.81 96 LEU A N 1
ATOM 745 C CA . LEU A 1 96 ? 7.875 -3.062 5.986 1.00 89.81 96 LEU A CA 1
ATOM 746 C C . LEU A 1 96 ? 7.302 -4.474 6.193 1.00 89.81 96 LEU A C 1
ATOM 748 O O . LEU A 1 96 ? 6.207 -4.772 5.716 1.00 89.81 96 LEU A O 1
ATOM 752 N N . LYS A 1 97 ? 7.973 -5.337 6.966 1.00 90.88 97 LYS A N 1
ATOM 753 C CA . LYS A 1 97 ? 7.405 -6.627 7.383 1.00 90.88 97 LYS A CA 1
ATOM 754 C C . LYS A 1 97 ? 6.172 -6.435 8.267 1.00 90.88 97 LYS A C 1
ATOM 756 O O . LYS A 1 97 ? 5.179 -7.129 8.057 1.00 90.88 97 LYS A O 1
ATOM 761 N N . ALA A 1 98 ? 6.211 -5.494 9.211 1.00 95.12 98 ALA A N 1
ATOM 762 C CA . ALA A 1 98 ? 5.051 -5.154 10.035 1.00 95.12 98 ALA A CA 1
ATOM 763 C C . ALA A 1 98 ? 3.901 -4.573 9.190 1.00 95.12 98 ALA A C 1
ATOM 765 O O . ALA A 1 98 ? 2.757 -5.001 9.348 1.00 95.12 98 ALA A O 1
ATOM 766 N N . ALA A 1 99 ? 4.203 -3.695 8.227 1.00 95.81 99 ALA A N 1
ATOM 767 C CA . ALA A 1 99 ? 3.220 -3.175 7.274 1.00 95.81 99 ALA A CA 1
ATOM 768 C C . ALA A 1 99 ? 2.535 -4.311 6.492 1.00 95.81 99 ALA A C 1
ATOM 770 O O . ALA A 1 99 ? 1.311 -4.353 6.375 1.00 95.81 99 ALA A O 1
ATOM 771 N N . ALA A 1 100 ? 3.315 -5.284 6.010 1.00 93.94 100 ALA A N 1
ATOM 772 C CA . ALA A 1 100 ? 2.795 -6.422 5.257 1.00 93.94 100 ALA A CA 1
ATOM 773 C C . ALA A 1 100 ? 1.940 -7.369 6.117 1.00 93.94 100 ALA A C 1
ATOM 775 O O . ALA A 1 100 ? 1.091 -8.082 5.582 1.00 93.94 100 ALA A O 1
ATOM 776 N N . VAL A 1 101 ? 2.167 -7.425 7.434 1.00 96.75 101 VAL A N 1
ATOM 777 C CA . VAL A 1 101 ? 1.297 -8.160 8.367 1.00 96.75 101 VAL A CA 1
ATOM 778 C C . VAL A 1 101 ? -0.054 -7.458 8.489 1.00 96.75 101 VAL A C 1
ATOM 780 O O . VAL A 1 101 ? -1.074 -8.119 8.315 1.00 96.75 101 VAL A O 1
ATOM 783 N N . ALA A 1 102 ? -0.067 -6.138 8.692 1.00 98.31 102 ALA A N 1
ATOM 784 C CA . ALA A 1 102 ? -1.300 -5.354 8.799 1.00 98.31 102 ALA A CA 1
ATOM 785 C C . ALA A 1 102 ? -2.133 -5.394 7.498 1.00 98.31 102 ALA A C 1
ATOM 787 O O . ALA A 1 102 ? -3.330 -5.671 7.524 1.00 98.31 102 ALA A O 1
ATOM 788 N N . ALA A 1 103 ? -1.499 -5.267 6.324 1.00 97.12 103 ALA A N 1
ATOM 789 C CA . ALA A 1 103 ? -2.205 -5.379 5.041 1.00 97.12 103 ALA A CA 1
ATOM 790 C C . ALA A 1 103 ? -2.852 -6.765 4.849 1.00 97.12 103 ALA A C 1
ATOM 792 O O . ALA A 1 103 ? -3.995 -6.879 4.403 1.00 97.12 103 ALA A O 1
ATOM 793 N N . ARG A 1 104 ? -2.148 -7.842 5.230 1.00 97.19 104 ARG A N 1
ATOM 794 C CA . ARG A 1 104 ? -2.706 -9.206 5.199 1.00 97.19 104 ARG A CA 1
ATOM 795 C C . ARG A 1 104 ? -3.826 -9.400 6.221 1.00 97.19 104 ARG A C 1
ATOM 797 O O . ARG A 1 104 ? -4.760 -10.149 5.943 1.00 97.19 104 ARG A O 1
ATOM 804 N N . ALA A 1 105 ? -3.751 -8.735 7.372 1.00 98.25 105 ALA A N 1
ATOM 805 C CA . ALA A 1 105 ? -4.818 -8.729 8.365 1.00 98.25 105 ALA A CA 1
ATOM 806 C C . ALA A 1 105 ? -6.098 -8.113 7.774 1.00 98.25 105 ALA A C 1
ATOM 808 O O . ALA A 1 105 ? -7.137 -8.776 7.781 1.00 98.25 105 ALA A O 1
ATOM 809 N N . ALA A 1 106 ? -6.007 -6.945 7.129 1.00 98.12 106 ALA A N 1
ATOM 810 C CA . ALA A 1 106 ? -7.129 -6.327 6.418 1.00 98.12 106 ALA A CA 1
ATOM 811 C C . ALA A 1 106 ? -7.708 -7.237 5.310 1.00 98.12 106 ALA A C 1
ATOM 813 O O . ALA A 1 106 ? -8.923 -7.435 5.239 1.00 98.12 106 ALA A O 1
ATOM 814 N N . LEU A 1 107 ? -6.847 -7.871 4.500 1.00 97.44 107 LEU A N 1
ATOM 815 C CA . LEU A 1 107 ? -7.243 -8.825 3.445 1.00 97.44 107 LEU A CA 1
ATOM 816 C C . LEU A 1 107 ? -7.914 -10.104 3.970 1.00 97.44 107 LEU A C 1
ATOM 818 O O . LEU A 1 107 ? -8.550 -10.824 3.205 1.00 97.44 107 LEU A O 1
ATOM 822 N N . SER A 1 108 ? -7.794 -10.407 5.265 1.00 97.69 108 SER A N 1
ATOM 823 C CA . SER A 1 108 ? -8.477 -11.555 5.874 1.00 97.69 108 SER A CA 1
ATOM 824 C C . SER A 1 108 ? -9.973 -11.318 6.132 1.00 97.69 108 SER A C 1
ATOM 826 O O . SER A 1 108 ? -10.690 -12.261 6.472 1.00 97.69 108 SER A O 1
ATOM 828 N N . VAL A 1 109 ? -10.429 -10.070 5.991 1.00 98.19 109 VAL A N 1
ATOM 829 C CA . VAL A 1 109 ? -11.837 -9.651 6.086 1.00 98.19 109 VAL A CA 1
ATOM 830 C C . VAL A 1 109 ? -12.309 -9.082 4.751 1.00 98.19 109 VAL A C 1
ATOM 832 O O . VAL A 1 109 ? -13.369 -9.456 4.253 1.00 98.19 109 VAL A O 1
ATOM 835 N N . ARG A 1 110 ? -11.503 -8.213 4.134 1.00 96.62 110 ARG A N 1
ATOM 836 C CA . ARG A 1 110 ? -11.775 -7.655 2.810 1.00 96.62 110 ARG A CA 1
ATOM 837 C C . ARG A 1 110 ? -11.467 -8.708 1.762 1.00 96.62 110 ARG A C 1
ATOM 839 O O . ARG A 1 110 ? -10.317 -8.856 1.371 1.00 96.62 110 ARG A O 1
ATOM 846 N N . THR A 1 111 ? -12.479 -9.443 1.320 1.00 95.44 111 THR A N 1
ATOM 847 C CA . THR A 1 111 ? -12.356 -10.400 0.216 1.00 95.44 111 THR A CA 1
ATOM 848 C C . THR A 1 111 ? -12.873 -9.799 -1.083 1.00 95.44 111 THR A C 1
ATOM 850 O O . THR A 1 111 ? -13.616 -8.814 -1.084 1.00 95.44 111 THR A O 1
ATOM 853 N N . ARG A 1 112 ? -12.511 -10.426 -2.205 1.00 91.69 112 ARG A N 1
ATOM 854 C CA . ARG A 1 112 ? -12.993 -10.030 -3.531 1.00 91.69 112 ARG A CA 1
ATOM 855 C C . ARG A 1 112 ? -14.523 -10.093 -3.628 1.00 91.69 112 ARG A C 1
ATOM 857 O O . ARG A 1 112 ? -15.116 -9.307 -4.356 1.00 91.69 112 ARG A O 1
ATOM 864 N N . GLU A 1 113 ? -15.151 -11.016 -2.906 1.00 93.44 113 GLU A N 1
ATOM 865 C CA . GLU A 1 113 ? -16.596 -11.246 -2.919 1.00 93.44 113 GLU A CA 1
ATOM 866 C C . GLU A 1 113 ? -17.353 -10.300 -1.980 1.00 93.44 113 GLU A C 1
ATOM 868 O O . GLU A 1 113 ? -18.449 -9.861 -2.320 1.00 93.44 113 GLU A O 1
ATOM 873 N N . HIS A 1 114 ? -16.786 -9.998 -0.807 1.00 92.12 114 HIS A N 1
ATOM 874 C CA . HIS A 1 114 ? -17.447 -9.197 0.231 1.00 92.12 114 HIS A CA 1
ATOM 875 C C . HIS A 1 114 ? -17.269 -7.693 0.011 1.00 92.12 114 HIS A C 1
ATOM 877 O O . HIS A 1 114 ? -18.218 -6.928 0.157 1.00 92.12 114 HIS A O 1
ATOM 883 N N . ALA A 1 115 ? -16.063 -7.263 -0.370 1.00 93.31 115 ALA A N 1
ATOM 884 C CA . ALA A 1 115 ? -15.715 -5.852 -0.512 1.00 93.31 115 ALA A CA 1
ATOM 885 C C . ALA A 1 115 ? -14.691 -5.658 -1.648 1.00 93.31 115 ALA A C 1
ATOM 887 O O . ALA A 1 115 ? -13.523 -5.383 -1.372 1.00 93.31 115 ALA A O 1
ATOM 888 N N . PRO A 1 116 ? -15.093 -5.809 -2.927 1.00 90.38 116 PRO A N 1
ATOM 889 C CA . PRO A 1 116 ? -14.172 -5.873 -4.067 1.00 90.38 116 PRO A CA 1
ATOM 890 C C . PRO A 1 116 ? -13.241 -4.661 -4.183 1.00 90.38 116 PRO A C 1
ATOM 892 O O . PRO A 1 116 ? -12.046 -4.837 -4.420 1.00 90.38 116 PRO A O 1
ATOM 895 N N . ASP A 1 117 ? -13.761 -3.451 -3.968 1.00 89.62 117 ASP A N 1
ATOM 896 C CA . ASP A 1 117 ? -12.971 -2.220 -4.064 1.00 89.62 117 ASP A CA 1
ATOM 897 C C . ASP A 1 117 ? -11.966 -2.111 -2.907 1.00 89.62 117 ASP A C 1
ATOM 899 O O . ASP A 1 117 ? -10.777 -1.886 -3.127 1.00 89.62 117 ASP A O 1
ATOM 903 N N . ALA A 1 118 ? -12.411 -2.367 -1.672 1.00 94.19 118 ALA A N 1
ATOM 904 C CA . ALA A 1 118 ? -11.543 -2.342 -0.494 1.00 94.19 118 ALA A CA 1
ATOM 905 C C . ALA A 1 118 ? -10.491 -3.465 -0.518 1.00 94.19 118 ALA A C 1
ATOM 907 O O . ALA A 1 118 ? -9.363 -3.268 -0.067 1.00 94.19 118 ALA A O 1
ATOM 908 N N . TRP A 1 119 ? -10.839 -4.637 -1.058 1.00 95.06 119 TRP A N 1
ATOM 909 C CA . TRP A 1 119 ? -9.902 -5.733 -1.301 1.00 95.06 119 TRP A CA 1
ATOM 910 C C . TRP A 1 119 ? -8.841 -5.330 -2.322 1.00 95.06 119 TRP A C 1
ATOM 912 O O . TRP A 1 119 ? -7.658 -5.543 -2.069 1.00 95.06 119 TRP A O 1
ATOM 922 N N . LEU A 1 120 ? -9.232 -4.705 -3.437 1.00 91.50 120 LEU A N 1
ATOM 923 C CA . LEU A 1 120 ? -8.282 -4.213 -4.433 1.00 91.50 120 LEU A CA 1
ATOM 924 C C . LEU A 1 120 ? -7.335 -3.167 -3.833 1.00 91.50 120 LEU A C 1
ATOM 926 O O . LEU A 1 120 ? -6.125 -3.263 -4.034 1.00 91.50 120 LEU A O 1
ATOM 930 N N . GLU A 1 121 ? -7.853 -2.208 -3.063 1.00 91.38 121 GLU A N 1
ATOM 931 C CA . GLU A 1 121 ? -7.017 -1.233 -2.354 1.00 91.38 121 GLU A CA 1
ATOM 932 C C . GLU A 1 121 ? -6.002 -1.913 -1.427 1.00 91.38 121 GLU A C 1
ATOM 934 O O . GLU A 1 121 ? -4.821 -1.563 -1.434 1.00 91.38 121 GLU A O 1
ATOM 939 N N . SER A 1 122 ? -6.438 -2.907 -0.651 1.00 94.00 122 SER A N 1
ATOM 940 C CA . SER A 1 122 ? -5.557 -3.653 0.249 1.00 94.00 122 SER A CA 1
ATOM 941 C C . SER A 1 122 ? -4.527 -4.509 -0.496 1.00 94.00 122 SER A C 1
ATOM 943 O O . SER A 1 122 ? -3.386 -4.615 -0.047 1.00 94.00 122 SER A O 1
ATOM 945 N N . GLN A 1 123 ? -4.888 -5.086 -1.648 1.00 93.06 123 GLN A N 1
ATOM 946 C CA . GLN A 1 123 ? -3.952 -5.823 -2.503 1.00 93.06 123 GLN A CA 1
ATOM 947 C C . GLN A 1 123 ? -2.887 -4.905 -3.097 1.00 93.06 123 GLN A C 1
ATOM 949 O O . GLN A 1 123 ? -1.706 -5.250 -3.084 1.00 93.06 123 GLN A O 1
ATOM 954 N N . LEU A 1 124 ? -3.290 -3.730 -3.588 1.00 91.56 124 LEU A N 1
ATOM 955 C CA . LEU A 1 124 ? -2.363 -2.723 -4.098 1.00 91.56 124 LEU A CA 1
ATOM 956 C C . LEU A 1 124 ? -1.408 -2.254 -3.003 1.00 91.56 124 LEU A C 1
ATOM 958 O O . LEU A 1 124 ? -0.206 -2.200 -3.234 1.00 91.56 124 LEU A O 1
ATOM 962 N N . GLU A 1 125 ? -1.910 -1.994 -1.796 1.00 93.62 125 GLU A N 1
ATOM 963 C CA . GLU A 1 125 ? -1.058 -1.613 -0.670 1.00 93.62 125 GLU A CA 1
ATOM 964 C C . GLU A 1 125 ? -0.054 -2.714 -0.312 1.00 93.62 125 GLU A C 1
ATOM 966 O O . GLU A 1 125 ? 1.132 -2.439 -0.138 1.00 93.62 125 GLU A O 1
ATOM 971 N N . LEU A 1 126 ? -0.498 -3.974 -0.240 1.00 93.50 126 LEU A N 1
ATOM 972 C CA . LEU A 1 126 ? 0.398 -5.100 0.007 1.00 93.50 126 LEU A CA 1
ATOM 973 C C . LEU A 1 126 ? 1.466 -5.208 -1.089 1.00 93.50 126 LEU A C 1
ATOM 975 O O . LEU A 1 126 ? 2.632 -5.439 -0.773 1.00 93.50 126 LEU A O 1
ATOM 979 N N . ALA A 1 127 ? 1.090 -5.017 -2.354 1.00 90.88 127 ALA A N 1
ATOM 980 C CA . ALA A 1 127 ? 2.023 -5.027 -3.474 1.00 90.88 127 ALA A CA 1
ATOM 981 C C . ALA A 1 127 ? 3.061 -3.898 -3.368 1.00 90.88 127 ALA A C 1
ATOM 983 O O . ALA A 1 127 ? 4.248 -4.158 -3.542 1.00 90.88 127 ALA A O 1
ATOM 984 N N . GLU A 1 128 ? 2.651 -2.681 -2.997 1.00 89.44 128 GLU A N 1
ATOM 985 C CA . GLU A 1 128 ? 3.547 -1.542 -2.746 1.00 89.44 128 GLU A CA 1
ATOM 986 C C . GLU A 1 128 ? 4.519 -1.810 -1.587 1.00 89.44 128 GLU A C 1
ATOM 988 O O . GLU A 1 128 ? 5.727 -1.593 -1.712 1.00 89.44 128 GLU A O 1
ATOM 993 N N . ILE A 1 129 ? 4.015 -2.352 -0.473 1.00 90.88 129 ILE A N 1
ATOM 994 C CA . ILE A 1 129 ? 4.834 -2.730 0.685 1.00 90.88 129 ILE A CA 1
ATOM 995 C C . ILE A 1 129 ? 5.863 -3.786 0.288 1.00 90.88 129 ILE A C 1
ATOM 997 O O . ILE A 1 129 ? 7.037 -3.672 0.643 1.00 90.88 129 ILE A O 1
ATOM 1001 N N . LEU A 1 130 ? 5.437 -4.831 -0.424 1.00 88.31 130 LEU A N 1
ATOM 1002 C CA . LEU A 1 130 ? 6.327 -5.897 -0.872 1.00 88.31 130 LEU A CA 1
ATOM 1003 C C . LEU A 1 130 ? 7.340 -5.362 -1.872 1.00 88.31 130 LEU A C 1
ATOM 1005 O O . LEU A 1 130 ? 8.516 -5.660 -1.732 1.00 88.31 130 LEU A O 1
ATOM 1009 N N . PHE A 1 131 ? 6.929 -4.509 -2.802 1.00 83.31 131 PHE A N 1
ATOM 1010 C CA . PHE A 1 131 ? 7.843 -3.907 -3.757 1.00 83.31 131 PHE A CA 1
ATOM 1011 C C . PHE A 1 131 ? 8.935 -3.090 -3.064 1.00 83.31 131 PHE A C 1
ATOM 1013 O O . PHE A 1 131 ? 10.086 -3.171 -3.478 1.00 83.31 131 PHE A O 1
ATOM 1020 N N . GLY A 1 132 ? 8.604 -2.365 -1.984 1.00 74.06 132 GLY A N 1
ATOM 1021 C CA . GLY A 1 132 ? 9.600 -1.681 -1.153 1.00 74.06 132 GLY A CA 1
ATOM 1022 C C . GLY A 1 132 ? 10.443 -0.671 -1.934 1.00 74.06 132 GLY A C 1
ATOM 1023 O O . GLY A 1 132 ? 11.590 -0.441 -1.578 1.00 74.06 132 GLY A O 1
ATOM 1024 N N . GLY A 1 133 ? 9.877 -0.113 -3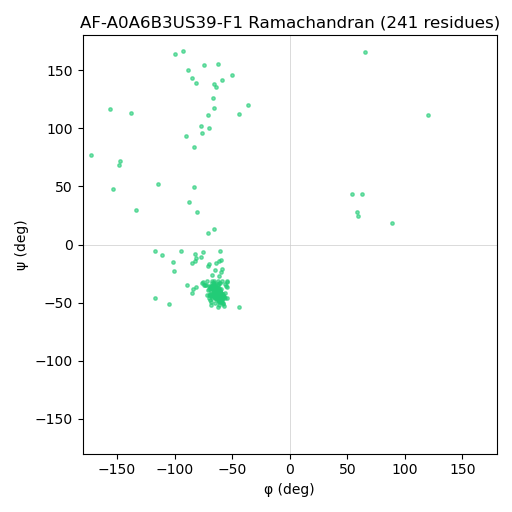.008 1.00 66.50 133 GLY A N 1
ATOM 1025 C CA . GLY A 1 133 ? 10.521 0.859 -3.885 1.00 66.50 133 GLY A CA 1
ATOM 1026 C C . GLY A 1 133 ? 11.728 0.350 -4.684 1.00 66.50 133 GLY A C 1
ATOM 1027 O O . GLY A 1 133 ? 12.329 -0.688 -4.428 1.00 66.50 133 GLY A O 1
ATOM 1028 N N . ALA A 1 134 ? 12.103 1.143 -5.687 1.00 53.59 134 ALA A N 1
ATOM 1029 C CA . ALA A 1 134 ? 13.298 0.962 -6.508 1.00 53.59 134 ALA A CA 1
ATOM 1030 C C . ALA A 1 134 ? 14.534 1.558 -5.809 1.00 53.59 134 ALA A C 1
ATOM 1032 O O . ALA A 1 134 ? 15.217 2.408 -6.374 1.00 53.59 134 ALA A O 1
ATOM 1033 N N . SER A 1 135 ? 14.753 1.223 -4.537 1.00 49.28 135 SER A N 1
ATOM 1034 C CA . SER A 1 135 ? 15.912 1.740 -3.810 1.00 49.28 135 SER A CA 1
ATOM 1035 C C . SER A 1 135 ? 17.206 1.198 -4.412 1.00 49.28 135 SER A C 1
ATOM 1037 O O . SER A 1 135 ? 17.311 0.000 -4.676 1.00 49.28 135 SER A O 1
ATOM 1039 N N . ASP A 1 136 ? 18.221 2.054 -4.548 1.00 43.91 136 ASP A N 1
ATOM 1040 C CA . ASP A 1 136 ? 19.597 1.639 -4.867 1.00 43.91 136 ASP A CA 1
ATOM 1041 C C . ASP A 1 136 ? 20.190 0.723 -3.777 1.00 43.91 136 ASP A C 1
ATOM 1043 O O . ASP A 1 136 ? 21.195 0.037 -3.988 1.00 43.91 136 ASP A O 1
ATOM 1047 N N . THR A 1 137 ? 19.556 0.668 -2.600 1.00 47.34 137 THR A N 1
ATOM 1048 C CA . THR A 1 137 ? 19.797 -0.389 -1.623 1.00 47.34 137 THR A CA 1
ATOM 1049 C C . THR A 1 137 ? 19.081 -1.652 -2.086 1.00 47.34 137 THR A C 1
ATOM 1051 O O . THR A 1 137 ? 17.867 -1.780 -1.942 1.00 47.34 137 THR A O 1
ATOM 1054 N N . LYS A 1 138 ? 19.853 -2.592 -2.653 1.00 49.06 138 LYS A N 1
ATOM 1055 C CA . LYS A 1 138 ? 19.412 -3.966 -2.946 1.00 49.06 138 LYS A CA 1
ATOM 1056 C C . LYS A 1 138 ? 18.469 -4.439 -1.831 1.00 49.06 138 LYS A C 1
ATOM 1058 O O . LYS A 1 138 ? 18.920 -4.471 -0.682 1.00 49.06 138 LYS A O 1
ATOM 1063 N N . PRO A 1 139 ? 17.202 -4.803 -2.103 1.00 50.91 139 PRO A N 1
ATOM 1064 C CA . PRO A 1 139 ? 16.418 -5.449 -1.069 1.00 50.91 139 PRO A CA 1
ATOM 1065 C C . PRO A 1 139 ? 17.147 -6.719 -0.653 1.00 50.91 139 PRO A C 1
ATOM 1067 O O . PRO A 1 139 ? 17.724 -7.422 -1.480 1.00 50.91 139 PRO A O 1
ATOM 1070 N N . GLU A 1 140 ? 17.117 -7.002 0.643 1.00 50.91 140 GLU A N 1
ATOM 1071 C CA . GLU A 1 140 ? 17.841 -8.120 1.253 1.00 50.91 140 GLU A CA 1
ATOM 1072 C C . GLU A 1 140 ? 17.420 -9.508 0.715 1.00 50.91 140 GLU A C 1
ATOM 1074 O O . GLU A 1 140 ? 18.024 -10.504 1.099 1.00 50.91 140 GLU A O 1
ATOM 1079 N N . SER A 1 141 ? 16.396 -9.607 -0.149 1.00 58.41 141 SER A N 1
ATOM 1080 C CA . SER A 1 141 ? 15.812 -10.878 -0.594 1.00 58.41 141 SER A CA 1
ATOM 1081 C C . SER A 1 141 ? 15.102 -10.759 -1.962 1.00 58.41 141 SER A C 1
ATOM 1083 O O . SER A 1 141 ? 14.102 -10.040 -2.069 1.00 58.41 141 SER A O 1
ATOM 1085 N N . PRO A 1 142 ? 15.581 -11.459 -3.012 1.00 64.69 142 PRO A N 1
ATOM 1086 C CA . PRO A 1 142 ? 14.917 -11.583 -4.317 1.00 64.69 142 PRO A CA 1
ATOM 1087 C C . PRO A 1 142 ? 13.474 -12.107 -4.246 1.00 64.69 142 PRO A C 1
ATOM 1089 O O . PRO A 1 142 ? 12.619 -11.670 -5.014 1.00 64.69 142 PRO A O 1
ATOM 1092 N N . GLU A 1 143 ? 13.170 -12.968 -3.272 1.00 69.62 143 GLU A N 1
ATOM 1093 C CA . GLU A 1 143 ? 11.845 -13.565 -3.047 1.00 69.62 143 GLU A CA 1
ATOM 1094 C C . GLU A 1 143 ? 10.763 -12.507 -2.779 1.00 69.62 143 GLU A C 1
ATOM 1096 O O . GLU A 1 143 ? 9.566 -12.719 -3.000 1.00 69.62 143 GLU A O 1
ATOM 1101 N N . ARG A 1 144 ? 11.182 -11.333 -2.304 1.00 73.06 144 ARG A N 1
ATOM 1102 C CA . ARG A 1 144 ? 10.300 -10.197 -2.066 1.00 73.06 144 ARG A CA 1
ATOM 1103 C C . ARG A 1 144 ? 9.757 -9.607 -3.373 1.00 73.06 144 ARG A C 1
ATOM 1105 O O . ARG A 1 144 ? 8.591 -9.208 -3.409 1.00 73.06 144 ARG A O 1
ATOM 1112 N N . TYR A 1 145 ? 10.555 -9.591 -4.442 1.00 76.50 145 TYR A N 1
ATOM 1113 C CA . TYR A 1 145 ? 10.108 -9.109 -5.749 1.00 76.50 145 TYR A CA 1
ATOM 1114 C C . TYR A 1 145 ? 9.113 -10.067 -6.402 1.00 76.50 145 TYR A C 1
ATOM 1116 O O . TYR A 1 145 ? 8.111 -9.600 -6.936 1.00 76.50 145 TYR A O 1
ATOM 1124 N N . ASP A 1 146 ? 9.307 -11.381 -6.283 1.00 83.12 146 ASP A N 1
ATOM 1125 C CA . ASP A 1 146 ? 8.339 -12.364 -6.790 1.00 83.12 146 ASP A CA 1
ATOM 1126 C C . ASP A 1 146 ? 6.978 -12.217 -6.101 1.00 83.12 146 ASP A C 1
ATOM 1128 O O . ASP A 1 146 ? 5.927 -12.216 -6.750 1.00 83.12 146 ASP A O 1
ATOM 1132 N N . ALA A 1 147 ? 6.989 -12.009 -4.781 1.00 85.38 147 ALA A N 1
ATOM 1133 C CA . ALA A 1 147 ? 5.776 -11.739 -4.019 1.00 85.38 147 ALA A CA 1
ATOM 1134 C C . ALA A 1 147 ? 5.103 -10.419 -4.445 1.00 85.38 147 ALA A C 1
ATOM 1136 O O . ALA A 1 147 ? 3.876 -10.363 -4.548 1.00 85.38 147 ALA A O 1
ATOM 1137 N N . ALA A 1 148 ? 5.886 -9.370 -4.725 1.00 88.31 148 ALA A N 1
ATOM 1138 C CA . ALA A 1 148 ? 5.368 -8.101 -5.238 1.00 88.31 148 ALA A CA 1
ATOM 1139 C C . ALA A 1 148 ? 4.748 -8.258 -6.636 1.00 88.31 148 ALA A C 1
ATOM 1141 O O . ALA A 1 148 ? 3.634 -7.790 -6.867 1.00 88.31 148 ALA A O 1
ATOM 1142 N N . VAL A 1 149 ? 5.421 -8.967 -7.550 1.00 91.00 149 VAL A N 1
ATOM 1143 C CA . VAL A 1 149 ? 4.908 -9.279 -8.894 1.00 91.00 149 VAL A CA 1
ATOM 1144 C C . VAL A 1 149 ? 3.590 -10.049 -8.796 1.00 91.00 149 VAL A C 1
ATOM 1146 O O . VAL A 1 149 ? 2.620 -9.683 -9.457 1.00 91.00 149 VAL A O 1
ATOM 1149 N N . ALA A 1 150 ? 3.506 -11.074 -7.943 1.00 91.50 150 ALA A N 1
ATOM 1150 C CA . ALA A 1 150 ? 2.275 -11.841 -7.746 1.00 91.50 150 ALA A CA 1
ATOM 1151 C C . ALA A 1 150 ? 1.109 -10.969 -7.234 1.00 91.50 150 ALA A C 1
ATOM 1153 O O . ALA A 1 150 ? -0.017 -11.069 -7.736 1.00 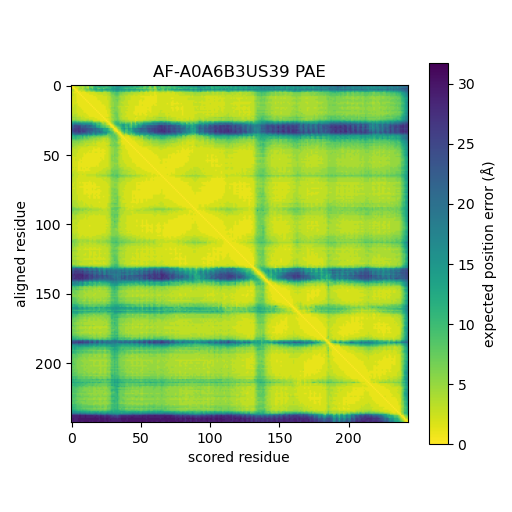91.50 150 ALA A O 1
ATOM 1154 N N . ALA A 1 151 ? 1.377 -10.079 -6.273 1.00 90.75 151 ALA A N 1
ATOM 1155 C CA . ALA A 1 151 ? 0.376 -9.156 -5.744 1.00 90.75 151 ALA A CA 1
ATOM 1156 C C . ALA A 1 151 ? -0.078 -8.128 -6.803 1.00 90.75 151 ALA A C 1
ATOM 1158 O O . ALA A 1 151 ? -1.280 -7.929 -6.992 1.00 90.75 151 ALA A O 1
ATOM 1159 N N . PHE A 1 152 ? 0.852 -7.543 -7.570 1.00 93.12 152 PHE A N 1
ATOM 1160 C CA . PHE A 1 152 ? 0.507 -6.624 -8.659 1.00 93.12 152 PHE A CA 1
ATOM 1161 C C . PHE A 1 152 ? -0.245 -7.305 -9.804 1.00 93.12 152 PHE A C 1
ATOM 1163 O O . PHE A 1 152 ? -1.169 -6.700 -10.342 1.00 93.12 152 PHE A O 1
ATOM 1170 N N . ARG A 1 153 ? 0.075 -8.559 -10.160 1.00 94.81 153 ARG A N 1
ATOM 1171 C CA . ARG A 1 153 ? -0.711 -9.329 -11.144 1.00 94.81 153 ARG A CA 1
ATOM 1172 C C . ARG A 1 153 ? -2.153 -9.504 -10.678 1.00 94.81 153 ARG A C 1
ATOM 1174 O O . ARG A 1 153 ? -3.076 -9.203 -11.429 1.00 94.81 153 ARG A O 1
ATOM 1181 N N . THR A 1 154 ? -2.344 -9.875 -9.413 1.00 92.38 154 THR A N 1
ATOM 1182 C CA . THR A 1 154 ? -3.680 -10.014 -8.811 1.00 92.38 154 THR A CA 1
ATOM 1183 C C . THR A 1 154 ? -4.477 -8.704 -8.896 1.00 92.38 154 THR A C 1
ATOM 1185 O O . THR A 1 154 ? -5.648 -8.703 -9.281 1.00 92.38 154 THR A O 1
ATOM 1188 N N . ALA A 1 155 ? -3.845 -7.565 -8.595 1.00 90.19 155 ALA A N 1
ATOM 1189 C CA . ALA A 1 155 ? -4.482 -6.253 -8.712 1.00 90.19 155 ALA A CA 1
ATOM 1190 C C . ALA A 1 155 ? -4.734 -5.830 -10.177 1.00 90.19 155 ALA A C 1
ATOM 1192 O O . ALA A 1 155 ? -5.767 -5.231 -10.493 1.00 90.19 155 ALA A O 1
ATOM 1193 N N . ALA A 1 156 ? -3.826 -6.166 -11.096 1.00 91.94 156 ALA A N 1
ATOM 1194 C CA . ALA A 1 156 ? -3.973 -5.888 -12.524 1.00 91.94 156 ALA A CA 1
ATOM 1195 C C . ALA A 1 156 ? -5.140 -6.677 -13.141 1.00 91.94 156 ALA A C 1
ATOM 1197 O O . ALA A 1 156 ? -5.887 -6.141 -13.958 1.00 91.94 156 ALA A O 1
ATOM 1198 N N . GLU A 1 157 ? -5.351 -7.926 -12.720 1.00 91.31 157 GLU A N 1
ATOM 1199 C CA . GLU A 1 157 ? -6.509 -8.732 -13.125 1.00 91.31 157 GLU A CA 1
ATOM 1200 C C . GLU A 1 157 ? -7.829 -8.139 -12.624 1.00 91.31 157 GLU A C 1
ATOM 1202 O O . GLU A 1 157 ? -8.838 -8.141 -13.331 1.00 91.31 157 GLU A O 1
ATOM 1207 N N . ALA A 1 158 ? -7.836 -7.620 -11.399 1.00 87.25 158 ALA A N 1
ATOM 1208 C CA . ALA A 1 158 ? -9.015 -7.012 -10.798 1.00 87.25 158 ALA A CA 1
ATOM 1209 C C . ALA A 1 158 ? -9.407 -5.691 -11.475 1.00 87.25 158 ALA A C 1
ATOM 1211 O O . ALA A 1 158 ? -10.592 -5.423 -11.668 1.00 87.25 158 ALA A O 1
ATOM 1212 N N . THR A 1 159 ? -8.416 -4.903 -11.896 1.00 86.31 159 THR A N 1
ATOM 1213 C CA . THR A 1 159 ? -8.630 -3.645 -12.627 1.00 86.31 159 THR A CA 1
ATOM 1214 C C . THR A 1 159 ? -8.873 -3.849 -14.125 1.00 86.31 159 THR A C 1
ATOM 1216 O O . THR A 1 159 ? -9.266 -2.905 -14.805 1.00 86.31 159 THR A O 1
ATOM 1219 N N . ALA A 1 160 ? -8.714 -5.066 -14.663 1.00 87.00 160 ALA A N 1
ATOM 1220 C CA . ALA A 1 160 ? -8.742 -5.346 -16.105 1.00 87.00 160 ALA A CA 1
ATOM 1221 C C . ALA A 1 160 ? -10.045 -4.957 -16.826 1.00 87.00 160 ALA A C 1
ATOM 1223 O O . ALA A 1 160 ? -10.046 -4.795 -18.044 1.00 87.00 160 ALA A O 1
ATOM 1224 N N . ARG A 1 161 ? -11.163 -4.816 -16.104 1.00 83.19 161 ARG A N 1
ATOM 1225 C CA . ARG A 1 161 ? -12.451 -4.400 -16.691 1.00 83.19 161 ARG A CA 1
ATOM 1226 C C . ARG A 1 161 ? -12.582 -2.889 -16.870 1.00 83.19 161 ARG A C 1
ATOM 1228 O O . ARG A 1 161 ? -13.466 -2.455 -17.601 1.00 83.19 161 ARG A O 1
ATOM 1235 N N . ASP A 1 162 ? -11.710 -2.110 -16.242 1.00 85.81 162 ASP A N 1
ATOM 1236 C CA . ASP A 1 162 ? -11.759 -0.651 -16.228 1.00 85.81 162 ASP A CA 1
ATOM 1237 C C . ASP A 1 162 ? -10.548 -0.048 -16.953 1.00 85.81 162 ASP A C 1
ATOM 1239 O O . ASP A 1 162 ? -9.824 0.805 -16.447 1.00 85.81 162 ASP A O 1
ATOM 1243 N N . VAL A 1 163 ? -10.319 -0.517 -18.183 1.00 84.81 163 VAL A N 1
ATOM 1244 C CA . VAL A 1 163 ? -9.155 -0.151 -19.012 1.00 84.81 163 VAL A CA 1
ATOM 1245 C C . VAL A 1 163 ? -9.039 1.344 -19.315 1.00 84.81 163 VAL A C 1
ATOM 1247 O O . VAL A 1 163 ? -8.015 1.783 -19.819 1.00 84.81 163 VAL A O 1
ATOM 1250 N N . GLN A 1 164 ? -10.081 2.140 -19.067 1.00 85.56 164 GLN A N 1
ATOM 1251 C CA . GLN A 1 164 ? -10.061 3.588 -19.290 1.00 85.56 164 GLN A CA 1
ATOM 1252 C C . GLN A 1 164 ? -9.699 4.379 -18.033 1.00 85.56 164 GLN A C 1
ATOM 1254 O O . GLN A 1 164 ? -9.533 5.597 -18.116 1.00 85.56 164 GLN A O 1
ATOM 1259 N N . SER A 1 165 ? -9.559 3.731 -16.875 1.00 88.44 165 SER A N 1
ATOM 1260 C CA . SER A 1 165 ? -9.198 4.437 -15.655 1.00 88.44 165 SER A CA 1
ATOM 1261 C C . SER A 1 165 ? -7.697 4.543 -15.459 1.00 88.44 165 SER A C 1
ATOM 1263 O O . SER A 1 165 ? -6.893 3.681 -15.814 1.00 88.44 165 SER A O 1
ATOM 1265 N N . ARG A 1 166 ? -7.313 5.630 -14.792 1.00 87.56 166 ARG A N 1
ATOM 1266 C CA . ARG A 1 166 ? -5.938 5.834 -14.339 1.00 87.56 166 ARG A CA 1
ATOM 1267 C C . ARG A 1 166 ? -5.494 4.758 -13.345 1.00 87.56 166 ARG A C 1
ATOM 1269 O O . ARG A 1 166 ? -4.305 4.474 -13.277 1.00 87.56 166 ARG A O 1
ATOM 1276 N N . SER A 1 167 ? -6.429 4.152 -12.607 1.00 86.06 167 SER A N 1
ATOM 1277 C CA . SER A 1 167 ? -6.147 3.065 -11.660 1.00 86.06 167 SER A CA 1
ATOM 1278 C C . SER A 1 167 ? -5.644 1.808 -12.374 1.00 86.06 167 SER A C 1
ATOM 1280 O O . SER A 1 167 ? -4.628 1.236 -11.973 1.00 86.06 167 SER A O 1
ATOM 1282 N N . TRP A 1 168 ? -6.285 1.432 -13.486 1.00 93.00 168 TRP A N 1
ATOM 1283 C CA . TRP A 1 168 ? -5.819 0.342 -14.342 1.00 93.00 168 TRP A CA 1
ATOM 1284 C C . TRP A 1 168 ? -4.398 0.600 -14.858 1.00 93.00 168 TRP A C 1
ATOM 1286 O O . TRP A 1 168 ? -3.504 -0.229 -14.671 1.00 93.00 168 TRP A O 1
ATOM 1296 N N . ALA A 1 169 ? -4.157 1.782 -15.433 1.00 93.62 169 ALA A N 1
ATOM 1297 C CA . ALA A 1 169 ? -2.860 2.118 -16.017 1.00 93.62 169 ALA A CA 1
ATOM 1298 C C . ALA A 1 169 ? -1.749 2.192 -14.962 1.00 93.62 169 ALA A C 1
ATOM 1300 O O . ALA A 1 169 ? -0.648 1.688 -15.182 1.00 93.62 169 ALA A O 1
ATOM 1301 N N . TRP A 1 170 ? -2.046 2.777 -13.799 1.00 91.06 170 TRP A N 1
ATOM 1302 C CA . TRP A 1 170 ? -1.122 2.834 -12.671 1.00 91.06 170 TRP A CA 1
ATOM 1303 C C . TRP A 1 170 ? -0.773 1.437 -12.160 1.00 91.06 170 TRP A C 1
ATOM 1305 O O . TRP A 1 170 ? 0.401 1.113 -12.018 1.00 91.06 170 TRP A O 1
ATOM 1315 N N . THR A 1 171 ? -1.765 0.572 -11.956 1.00 91.88 171 THR A N 1
ATOM 1316 C CA . THR A 1 171 ? -1.532 -0.796 -11.471 1.00 91.88 171 THR A CA 1
ATOM 1317 C C . THR A 1 171 ? -0.650 -1.593 -12.435 1.00 91.88 171 THR A C 1
ATOM 1319 O O . THR A 1 171 ? 0.299 -2.255 -12.014 1.00 91.88 171 THR A O 1
ATOM 1322 N N . ARG A 1 172 ? -0.906 -1.484 -13.745 1.00 95.12 172 ARG A N 1
ATOM 1323 C CA . ARG A 1 172 ? -0.079 -2.128 -14.778 1.00 95.12 172 ARG A CA 1
ATOM 1324 C C . ARG A 1 172 ? 1.327 -1.541 -14.857 1.00 95.12 172 ARG A C 1
ATOM 1326 O O . ARG A 1 172 ? 2.285 -2.291 -15.011 1.00 95.12 172 ARG A O 1
ATOM 1333 N N . TYR A 1 173 ? 1.476 -0.229 -14.690 1.00 94.69 173 TYR A N 1
ATOM 1334 C CA . TYR A 1 173 ? 2.792 0.402 -14.589 1.00 94.69 173 TYR A CA 1
ATOM 1335 C C . TYR A 1 173 ? 3.602 -0.168 -13.420 1.00 94.69 173 TYR A C 1
ATOM 1337 O O . TYR A 1 173 ? 4.763 -0.536 -13.594 1.00 94.69 173 TYR A O 1
ATOM 1345 N N . ARG A 1 174 ? 2.982 -0.296 -12.241 1.00 93.50 174 ARG A N 1
ATOM 1346 C CA . ARG A 1 174 ? 3.638 -0.870 -11.059 1.00 93.50 174 ARG A CA 1
ATOM 1347 C C . ARG A 1 174 ? 4.008 -2.340 -11.257 1.00 93.50 174 ARG A C 1
ATOM 1349 O O . ARG A 1 174 ? 5.106 -2.727 -10.869 1.00 93.50 174 ARG A O 1
ATOM 1356 N N . LEU A 1 175 ? 3.169 -3.121 -11.945 1.00 95.25 175 LEU A N 1
ATOM 1357 C CA . LEU A 1 175 ? 3.515 -4.481 -12.375 1.00 95.25 175 LEU A CA 1
ATOM 1358 C C . LEU A 1 175 ? 4.753 -4.495 -13.288 1.00 95.25 175 LEU A C 1
ATOM 1360 O O . LEU A 1 175 ? 5.685 -5.253 -13.028 1.00 95.25 175 LEU A O 1
ATOM 1364 N N . ALA A 1 176 ? 4.788 -3.650 -14.322 1.00 95.31 176 ALA A N 1
ATOM 1365 C CA . ALA A 1 176 ? 5.927 -3.569 -15.238 1.00 95.31 176 ALA A CA 1
ATOM 1366 C C . ALA A 1 176 ? 7.223 -3.193 -14.505 1.00 95.31 176 ALA A C 1
ATOM 1368 O O . ALA A 1 176 ? 8.269 -3.794 -14.740 1.00 95.31 176 ALA A O 1
ATOM 1369 N N . LEU A 1 177 ? 7.144 -2.244 -13.570 1.00 91.81 177 LEU A N 1
ATOM 1370 C CA . LEU A 1 177 ? 8.281 -1.848 -12.749 1.00 91.81 177 LEU A CA 1
ATOM 1371 C C . LEU A 1 177 ? 8.748 -2.999 -11.838 1.00 91.81 177 LEU A C 1
ATOM 1373 O O . LEU A 1 177 ? 9.941 -3.285 -11.779 1.00 91.81 177 LEU A O 1
ATOM 1377 N N . ALA A 1 178 ? 7.828 -3.710 -11.179 1.00 90.88 178 ALA A N 1
ATOM 1378 C CA . ALA A 1 178 ? 8.161 -4.869 -10.350 1.00 90.88 178 ALA A CA 1
ATOM 1379 C C . ALA A 1 178 ? 8.843 -5.988 -11.152 1.00 90.88 178 ALA A C 1
ATOM 1381 O O . ALA A 1 178 ? 9.863 -6.516 -10.713 1.00 90.88 178 ALA A O 1
ATOM 1382 N N . LEU A 1 179 ? 8.336 -6.294 -12.350 1.00 92.75 179 LEU A N 1
ATOM 1383 C CA . LEU A 1 179 ? 8.941 -7.258 -13.273 1.00 92.75 179 LEU A CA 1
ATOM 1384 C C . LEU A 1 179 ? 10.338 -6.818 -13.734 1.00 92.75 179 LEU A C 1
ATOM 1386 O O . LEU A 1 179 ? 11.253 -7.636 -13.789 1.00 92.75 179 LEU A O 1
ATOM 1390 N N . MET A 1 180 ? 10.524 -5.527 -14.021 1.00 90.75 180 MET A N 1
ATOM 1391 C CA . MET A 1 180 ? 11.822 -4.959 -14.391 1.00 90.75 180 MET A CA 1
ATOM 1392 C C . MET A 1 180 ? 12.855 -5.111 -13.267 1.00 90.75 180 MET A C 1
ATOM 1394 O O . MET A 1 180 ? 14.002 -5.489 -13.519 1.00 90.75 180 MET A O 1
ATOM 1398 N N . HIS A 1 181 ? 12.460 -4.859 -12.017 1.00 86.00 181 HIS A N 1
ATOM 1399 C CA . HIS A 1 181 ? 13.343 -5.054 -10.868 1.00 86.00 181 HIS A CA 1
ATOM 1400 C C . HIS A 1 181 ? 13.615 -6.534 -10.594 1.00 86.00 181 HIS A C 1
ATOM 1402 O O . HIS A 1 181 ? 14.771 -6.909 -10.428 1.00 86.00 181 HIS A O 1
ATOM 1408 N N . ALA A 1 182 ? 12.601 -7.400 -10.642 1.00 85.94 182 ALA A N 1
ATOM 1409 C CA . ALA A 1 182 ? 12.796 -8.844 -10.502 1.00 85.94 182 ALA A CA 1
ATOM 1410 C C . ALA A 1 182 ? 13.757 -9.390 -11.577 1.00 85.94 182 ALA A C 1
ATOM 1412 O O . ALA A 1 182 ? 14.714 -10.099 -11.271 1.00 85.94 182 ALA A O 1
ATOM 1413 N N . GLY A 1 183 ? 13.584 -8.978 -12.834 1.00 86.19 183 GLY A N 1
ATOM 1414 C CA . GLY A 1 183 ? 14.451 -9.384 -13.939 1.00 86.19 183 GLY A CA 1
ATOM 1415 C C . GLY A 1 183 ? 15.864 -8.792 -13.902 1.00 86.19 183 GLY A C 1
ATOM 1416 O O . GLY A 1 183 ? 16.749 -9.317 -14.571 1.00 86.19 183 GLY A O 1
ATOM 1417 N N . SER A 1 184 ? 16.108 -7.729 -13.130 1.00 80.81 184 SER A N 1
ATOM 1418 C CA . SER A 1 184 ? 17.436 -7.105 -12.999 1.00 80.81 184 SER A CA 1
ATOM 1419 C C . SER A 1 184 ? 18.193 -7.489 -11.726 1.00 80.81 184 SER A C 1
ATOM 1421 O O . SER A 1 184 ? 19.420 -7.414 -11.712 1.00 80.81 184 SER A O 1
ATOM 1423 N N . MET A 1 185 ? 17.485 -7.916 -10.675 1.00 69.56 185 MET A N 1
ATOM 1424 C CA . MET A 1 185 ? 18.039 -8.086 -9.323 1.00 69.56 185 MET A CA 1
ATOM 1425 C C . MET A 1 185 ? 18.145 -9.542 -8.861 1.00 69.56 185 MET A C 1
ATOM 1427 O O . MET A 1 185 ? 18.716 -9.799 -7.803 1.00 69.56 185 MET A O 1
ATOM 1431 N N . THR A 1 186 ? 17.578 -10.493 -9.601 1.00 61.66 186 THR A N 1
ATOM 1432 C CA . THR A 1 186 ? 17.538 -11.898 -9.181 1.00 61.66 186 THR A CA 1
ATOM 1433 C C . THR A 1 186 ? 18.821 -12.652 -9.565 1.00 61.66 186 THR A C 1
ATOM 1435 O O . THR A 1 186 ? 19.350 -12.510 -10.672 1.00 61.66 186 THR A O 1
ATOM 1438 N N . ASP A 1 187 ? 19.267 -13.566 -8.694 1.00 67.69 187 ASP A N 1
ATOM 1439 C CA . ASP A 1 187 ? 20.199 -14.656 -9.052 1.00 67.69 187 ASP A CA 1
ATOM 1440 C C . ASP A 1 187 ? 19.517 -15.733 -9.926 1.00 67.69 187 ASP A C 1
ATOM 1442 O O . ASP A 1 187 ? 20.073 -16.805 -10.169 1.00 67.69 187 ASP A O 1
ATOM 1446 N N . ALA A 1 188 ? 18.301 -15.457 -10.411 1.00 72.44 188 ALA A N 1
ATOM 1447 C CA . ALA A 1 188 ? 17.520 -16.376 -11.215 1.00 72.44 188 ALA A CA 1
ATOM 1448 C C . ALA A 1 188 ? 18.234 -16.705 -12.540 1.00 72.44 188 ALA A C 1
ATOM 1450 O O . ALA A 1 188 ? 19.050 -15.912 -13.040 1.00 72.44 188 ALA A O 1
ATOM 1451 N N . PRO A 1 189 ? 17.926 -17.865 -13.143 1.00 83.56 189 PRO A N 1
ATOM 1452 C CA . PRO A 1 189 ? 18.401 -18.209 -14.473 1.00 83.56 189 PRO A CA 1
ATOM 1453 C C . PRO A 1 189 ? 18.146 -17.085 -15.484 1.00 83.56 189 PRO A C 1
ATOM 1455 O O . PRO A 1 189 ? 17.135 -16.382 -15.426 1.00 83.56 189 PRO A O 1
ATOM 1458 N N . VAL A 1 190 ? 19.063 -16.923 -16.443 1.00 82.88 190 VAL A N 1
ATOM 1459 C CA . VAL A 1 190 ? 18.971 -15.859 -17.457 1.00 82.88 190 VAL A CA 1
ATOM 1460 C C . VAL A 1 190 ? 17.644 -15.901 -18.221 1.00 82.88 190 VAL A C 1
ATOM 1462 O O . VAL A 1 190 ? 17.081 -14.845 -18.498 1.00 82.88 190 VAL A O 1
ATOM 1465 N N . ASP A 1 191 ? 17.107 -17.093 -18.479 1.00 85.75 191 ASP A N 1
ATOM 1466 C CA . ASP A 1 191 ? 15.840 -17.278 -19.188 1.00 85.75 191 ASP A CA 1
ATOM 1467 C C . ASP A 1 191 ? 14.643 -16.744 -18.391 1.00 85.75 191 ASP A C 1
ATOM 1469 O O . ASP A 1 191 ? 13.765 -16.096 -18.962 1.00 85.75 191 ASP A O 1
ATOM 1473 N N . GLU A 1 192 ? 14.630 -16.944 -17.069 1.00 86.56 192 GLU A N 1
ATOM 1474 C CA . GLU A 1 192 ? 13.585 -16.423 -16.180 1.00 86.56 192 GLU A CA 1
ATOM 1475 C C . GLU A 1 192 ? 13.647 -14.896 -16.100 1.00 86.56 192 GLU A C 1
ATOM 1477 O O . GLU A 1 192 ? 12.631 -14.221 -16.272 1.00 86.56 192 GLU A O 1
ATOM 1482 N N . ARG A 1 193 ? 14.853 -14.332 -15.956 1.00 86.69 193 ARG A N 1
ATOM 1483 C CA . ARG A 1 193 ? 15.054 -12.874 -15.985 1.00 86.69 193 ARG A CA 1
ATOM 1484 C C . ARG A 1 193 ? 14.607 -12.258 -17.303 1.00 86.69 193 ARG A C 1
ATOM 1486 O O . ARG A 1 193 ? 13.924 -11.235 -17.316 1.00 86.69 193 ARG A O 1
ATOM 1493 N N . GLN A 1 194 ? 14.957 -12.885 -18.424 1.00 90.50 194 GLN A N 1
ATOM 1494 C CA . GLN A 1 194 ? 14.511 -12.435 -19.738 1.00 90.50 194 GLN A CA 1
ATOM 1495 C C . GLN A 1 194 ? 12.994 -12.551 -19.896 1.00 90.50 194 GLN A C 1
ATOM 1497 O O . GLN A 1 194 ? 12.391 -11.669 -20.498 1.00 90.50 194 GLN A O 1
ATOM 1502 N N . ALA A 1 195 ? 12.361 -13.607 -19.378 1.00 92.00 195 ALA A N 1
ATOM 1503 C CA . ALA A 1 195 ? 10.906 -13.740 -19.409 1.00 92.00 195 ALA A CA 1
ATOM 1504 C C . ALA A 1 195 ? 10.227 -12.596 -18.640 1.00 92.00 195 ALA A C 1
ATOM 1506 O O . ALA A 1 195 ? 9.341 -11.943 -19.192 1.00 92.00 195 ALA A O 1
ATOM 1507 N N . MET A 1 196 ? 10.712 -12.280 -17.434 1.00 92.44 196 MET A N 1
ATOM 1508 C CA . MET A 1 196 ? 10.225 -11.140 -16.648 1.00 92.44 196 MET A CA 1
ATOM 1509 C C . MET A 1 196 ? 10.397 -9.814 -17.399 1.00 92.44 196 MET A C 1
ATOM 1511 O O . MET A 1 196 ? 9.475 -9.005 -17.440 1.00 92.44 196 MET A O 1
ATOM 1515 N N . LEU A 1 197 ? 11.547 -9.593 -18.042 1.00 93.12 197 LEU A N 1
ATOM 1516 C CA . LEU A 1 197 ? 11.810 -8.357 -18.784 1.00 93.12 197 LEU A CA 1
ATOM 1517 C C . LEU A 1 197 ? 11.013 -8.253 -20.089 1.00 93.12 197 LEU A C 1
ATOM 1519 O O . LEU A 1 197 ? 10.628 -7.149 -20.469 1.00 93.12 197 LEU A O 1
ATOM 1523 N N . ARG A 1 198 ? 10.714 -9.371 -20.762 1.00 95.75 198 ARG A N 1
ATOM 1524 C CA . ARG A 1 198 ? 9.794 -9.381 -21.914 1.00 95.75 198 ARG A CA 1
ATOM 1525 C C . ARG A 1 198 ? 8.386 -8.981 -21.480 1.00 95.75 198 ARG A C 1
ATOM 1527 O O . ARG A 1 198 ? 7.802 -8.096 -22.097 1.00 95.75 198 ARG A O 1
ATOM 1534 N N . GLU A 1 199 ? 7.886 -9.555 -20.387 1.00 96.38 199 GLU A N 1
ATOM 1535 C CA . GLU A 1 199 ? 6.583 -9.177 -19.824 1.00 96.38 199 GLU A CA 1
ATOM 1536 C C . GLU A 1 199 ? 6.576 -7.705 -19.380 1.00 96.38 199 GLU A C 1
ATOM 1538 O O . GLU A 1 199 ? 5.657 -6.962 -19.723 1.00 96.38 199 GLU A O 1
ATOM 1543 N N . ALA A 1 200 ? 7.628 -7.241 -18.694 1.00 96.50 200 ALA A N 1
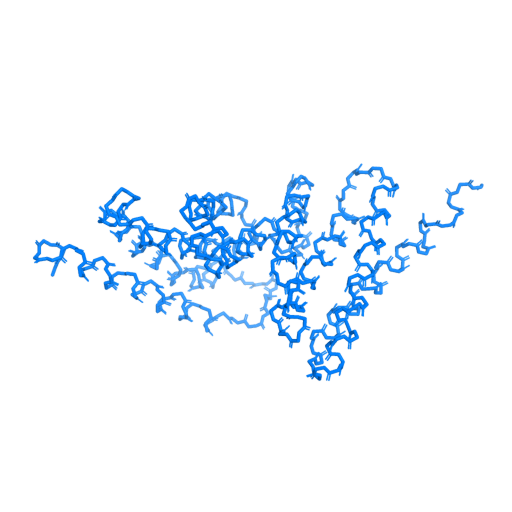ATOM 1544 C CA . ALA A 1 200 ? 7.772 -5.840 -18.299 1.00 96.50 200 ALA A CA 1
ATOM 1545 C C . ALA A 1 200 ? 7.694 -4.899 -19.509 1.00 96.50 200 ALA A C 1
ATOM 1547 O O . ALA A 1 200 ? 6.973 -3.904 -19.466 1.00 96.50 200 ALA A O 1
ATOM 1548 N N . LEU A 1 201 ? 8.402 -5.229 -20.595 1.00 97.25 201 LEU A N 1
ATOM 1549 C CA . LEU A 1 201 ? 8.413 -4.456 -21.836 1.00 97.25 201 LEU A CA 1
ATOM 1550 C C . LEU A 1 201 ? 7.022 -4.372 -22.474 1.00 97.25 201 LEU A C 1
ATOM 1552 O O . LEU A 1 201 ? 6.598 -3.291 -22.887 1.00 97.25 201 LEU A O 1
ATOM 1556 N N . GLU A 1 202 ? 6.314 -5.497 -22.559 1.00 97.75 202 GLU A N 1
ATOM 1557 C CA . GLU A 1 202 ? 4.962 -5.557 -23.122 1.00 97.75 202 GLU A CA 1
ATOM 1558 C C . GLU A 1 202 ? 3.987 -4.690 -22.321 1.00 97.75 202 GLU A C 1
ATOM 1560 O O . GLU A 1 202 ? 3.334 -3.804 -22.883 1.00 97.75 202 GLU A O 1
ATOM 1565 N N . VAL A 1 203 ? 3.947 -4.883 -21.000 1.00 97.06 203 VAL A N 1
ATOM 1566 C CA . VAL A 1 203 ? 3.056 -4.136 -20.104 1.00 97.06 203 VAL A CA 1
ATOM 1567 C C . VAL A 1 203 ? 3.404 -2.643 -20.108 1.00 97.06 203 VAL A C 1
ATOM 1569 O O . VAL A 1 203 ? 2.515 -1.795 -20.180 1.00 97.06 203 VAL A O 1
ATOM 1572 N N . ALA A 1 204 ? 4.690 -2.290 -20.092 1.00 96.62 204 ALA A N 1
ATOM 1573 C CA . ALA A 1 204 ? 5.141 -0.902 -20.126 1.00 96.62 204 ALA A CA 1
ATOM 1574 C C . ALA A 1 204 ? 4.749 -0.187 -21.429 1.00 96.62 204 ALA A C 1
ATOM 1576 O O . ALA A 1 204 ? 4.297 0.961 -21.396 1.00 96.62 204 ALA A O 1
ATOM 1577 N N . ARG A 1 205 ? 4.864 -0.858 -22.583 1.00 97.62 205 ARG A N 1
ATOM 1578 C CA . ARG A 1 205 ? 4.439 -0.305 -23.880 1.00 97.62 205 ARG A CA 1
ATOM 1579 C C . ARG A 1 205 ? 2.931 -0.077 -23.934 1.00 97.62 205 ARG A C 1
ATOM 1581 O O . ARG A 1 205 ? 2.496 0.962 -24.431 1.00 97.62 205 ARG A O 1
ATOM 1588 N N . GLU A 1 206 ? 2.148 -1.006 -23.393 1.00 96.62 206 GLU A N 1
ATOM 1589 C CA . GLU A 1 206 ? 0.695 -0.865 -23.286 1.00 96.62 206 GLU A CA 1
ATOM 1590 C C . GLU A 1 206 ? 0.311 0.353 -22.434 1.00 96.62 206 GLU A C 1
ATOM 1592 O O . GLU A 1 206 ? -0.474 1.199 -22.870 1.00 96.62 206 GLU A O 1
ATOM 1597 N N . VAL A 1 207 ? 0.922 0.495 -21.255 1.00 97.00 207 VAL A N 1
ATOM 1598 C CA . VAL A 1 207 ? 0.701 1.649 -20.375 1.00 97.00 207 VAL A CA 1
ATOM 1599 C C . VAL A 1 207 ? 1.125 2.949 -21.053 1.00 97.00 207 VAL A C 1
ATOM 1601 O O . VAL A 1 207 ? 0.392 3.934 -20.990 1.00 97.00 207 VAL A O 1
ATOM 1604 N N . ALA A 1 208 ? 2.279 2.981 -21.724 1.00 96.00 208 ALA A N 1
ATOM 1605 C CA . ALA A 1 208 ? 2.761 4.182 -22.400 1.00 96.00 208 ALA A CA 1
ATOM 1606 C C . ALA A 1 208 ? 1.816 4.621 -23.533 1.00 96.00 208 ALA A C 1
ATOM 1608 O O . ALA A 1 208 ? 1.555 5.818 -23.693 1.00 96.00 208 ALA A O 1
ATOM 1609 N N . ALA A 1 209 ? 1.275 3.666 -24.299 1.00 95.31 209 ALA A N 1
ATOM 1610 C CA . ALA A 1 209 ? 0.292 3.932 -25.346 1.00 95.31 209 ALA A CA 1
ATOM 1611 C C . ALA A 1 209 ? -1.020 4.475 -24.763 1.00 95.31 209 ALA A C 1
ATOM 1613 O O . ALA A 1 209 ? -1.536 5.493 -25.235 1.00 95.31 209 ALA A O 1
ATOM 1614 N N . TRP A 1 210 ? -1.520 3.845 -23.697 1.00 96.44 210 TRP A N 1
ATOM 1615 C CA . TRP A 1 210 ? -2.691 4.322 -22.969 1.00 96.44 210 TRP A CA 1
ATOM 1616 C C . TRP A 1 210 ? -2.484 5.744 -22.430 1.00 96.44 210 TRP A C 1
ATOM 1618 O O . TRP A 1 210 ? -3.295 6.635 -22.688 1.00 96.44 210 TRP A O 1
ATOM 1628 N N . ALA A 1 211 ? -1.364 5.990 -21.746 1.00 94.44 211 ALA A N 1
ATOM 1629 C CA . ALA A 1 211 ? -1.059 7.262 -21.096 1.00 94.44 211 ALA A CA 1
ATOM 1630 C C . ALA A 1 211 ? -0.895 8.401 -22.111 1.00 94.44 211 ALA A C 1
ATOM 1632 O O . ALA A 1 211 ? -1.321 9.529 -21.855 1.00 94.44 211 ALA A O 1
ATOM 1633 N N . ALA A 1 212 ? -0.353 8.108 -23.298 1.00 92.50 212 ALA A N 1
ATOM 1634 C CA . ALA A 1 212 ? -0.315 9.055 -24.406 1.00 92.50 212 ALA A CA 1
ATOM 1635 C C . ALA A 1 212 ? -1.728 9.451 -24.876 1.00 92.50 212 ALA A C 1
ATOM 1637 O O . ALA A 1 212 ? -1.991 10.641 -25.076 1.00 92.50 212 ALA A O 1
ATOM 1638 N N . GLY A 1 213 ? -2.645 8.484 -24.997 1.00 92.88 213 GLY A N 1
ATOM 1639 C CA . GLY A 1 213 ? -4.056 8.728 -25.323 1.00 92.88 213 GLY A CA 1
ATOM 1640 C C . GLY A 1 213 ? -4.790 9.529 -24.241 1.00 92.88 213 GLY A C 1
ATOM 1641 O O . GLY A 1 213 ? -5.507 10.479 -24.555 1.00 92.88 213 GLY A O 1
ATOM 1642 N N . ALA A 1 214 ? -4.535 9.212 -22.969 1.00 92.31 214 ALA A N 1
ATOM 1643 C CA . ALA A 1 214 ? -5.080 9.909 -21.802 1.00 92.31 214 ALA A CA 1
ATOM 1644 C C . ALA A 1 214 ? -4.412 11.272 -21.516 1.00 92.31 214 ALA A C 1
ATOM 1646 O O . ALA A 1 214 ? -4.866 12.014 -20.646 1.00 92.31 214 ALA A O 1
ATOM 1647 N N . ARG A 1 215 ? -3.347 11.627 -22.252 1.00 90.94 215 ARG A N 1
ATOM 1648 C CA . ARG A 1 215 ? -2.511 12.825 -22.046 1.00 90.94 215 ARG A CA 1
ATOM 1649 C C . ARG A 1 215 ? -1.842 12.898 -20.659 1.00 90.94 215 ARG A C 1
ATOM 1651 O O . ARG A 1 215 ? -1.450 13.987 -20.234 1.00 90.94 215 ARG A O 1
ATOM 1658 N N . ASP A 1 216 ? -1.636 11.761 -19.991 1.00 92.75 216 ASP A N 1
ATOM 1659 C CA . ASP A 1 216 ? -0.840 11.656 -18.759 1.00 92.75 216 ASP A CA 1
ATOM 1660 C C . ASP A 1 216 ? 0.651 11.549 -19.122 1.00 92.75 216 ASP A C 1
ATOM 1662 O O . ASP A 1 216 ? 1.224 10.469 -19.270 1.00 92.75 216 ASP A O 1
ATOM 1666 N N . LYS A 1 217 ? 1.282 12.709 -19.340 1.00 93.00 217 LYS A N 1
ATOM 1667 C CA . LYS A 1 217 ? 2.682 12.788 -19.791 1.00 93.00 217 LYS A CA 1
ATOM 1668 C C . LYS A 1 217 ? 3.671 12.175 -18.801 1.00 93.00 217 LYS A C 1
ATOM 1670 O O . LYS A 1 217 ? 4.687 11.652 -19.244 1.00 93.00 217 LYS A O 1
ATOM 1675 N N . ALA A 1 218 ? 3.392 12.273 -17.500 1.00 92.62 218 ALA A N 1
ATOM 1676 C CA . ALA A 1 218 ? 4.272 11.739 -16.467 1.00 92.62 218 ALA A CA 1
ATOM 1677 C C . ALA A 1 218 ? 4.274 10.211 -16.527 1.00 92.62 218 ALA A C 1
ATOM 1679 O O . ALA A 1 218 ? 5.324 9.610 -16.726 1.00 92.62 218 ALA A O 1
ATOM 1680 N N . LEU A 1 219 ? 3.087 9.597 -16.511 1.00 92.56 219 LEU A N 1
ATOM 1681 C CA . LEU A 1 219 ? 2.971 8.144 -16.612 1.00 92.56 219 LEU A CA 1
ATOM 1682 C C . LEU A 1 219 ? 3.516 7.607 -17.943 1.00 92.56 219 LEU A C 1
ATOM 1684 O O . LEU A 1 219 ? 4.158 6.562 -17.971 1.00 92.56 219 LEU A O 1
ATOM 1688 N N . ALA A 1 220 ? 3.301 8.330 -19.047 1.00 93.69 220 ALA A N 1
ATOM 1689 C CA . ALA A 1 220 ? 3.847 7.948 -20.347 1.00 93.69 220 ALA A CA 1
ATOM 1690 C C . ALA A 1 220 ? 5.386 7.968 -20.371 1.00 93.69 220 ALA A C 1
ATOM 1692 O O . ALA A 1 220 ? 5.994 7.119 -21.022 1.00 93.69 220 ALA A O 1
ATOM 1693 N N . TYR A 1 221 ? 6.007 8.939 -19.693 1.00 93.69 221 TYR A N 1
ATOM 1694 C CA . TYR A 1 221 ? 7.460 9.026 -19.557 1.00 93.69 221 TYR A CA 1
ATOM 1695 C C . TYR A 1 221 ? 8.000 7.883 -18.692 1.00 93.69 221 TYR A C 1
ATOM 1697 O O . TYR A 1 221 ? 8.896 7.164 -19.126 1.00 93.69 221 TYR A O 1
ATOM 1705 N N . ASP A 1 222 ? 7.399 7.669 -17.523 1.00 93.06 222 ASP A N 1
ATOM 1706 C CA . ASP A 1 222 ? 7.812 6.633 -16.577 1.00 93.06 222 ASP A CA 1
ATOM 1707 C C . ASP A 1 222 ? 7.694 5.226 -17.186 1.00 93.06 222 ASP A C 1
ATOM 1709 O O . ASP A 1 222 ? 8.642 4.440 -17.157 1.00 93.06 222 ASP A O 1
ATOM 1713 N N . ALA A 1 223 ? 6.560 4.924 -17.827 1.00 94.12 223 ALA A N 1
ATOM 1714 C CA . ALA A 1 223 ? 6.351 3.649 -18.508 1.00 94.12 223 ALA A CA 1
ATOM 1715 C C . ALA A 1 223 ? 7.334 3.451 -19.674 1.00 94.12 223 ALA A C 1
ATOM 1717 O O . ALA A 1 223 ? 7.828 2.346 -19.888 1.00 94.12 223 ALA A O 1
ATOM 1718 N N . ARG A 1 224 ? 7.683 4.516 -20.406 1.00 95.69 224 ARG A N 1
ATOM 1719 C CA . ARG A 1 224 ? 8.709 4.428 -21.453 1.00 95.69 224 ARG A CA 1
ATOM 1720 C C . ARG A 1 224 ? 10.089 4.125 -20.878 1.00 95.69 224 ARG A C 1
ATOM 1722 O O . ARG A 1 224 ? 10.786 3.302 -21.452 1.00 95.69 224 ARG A O 1
ATOM 1729 N N . GLY A 1 225 ? 10.448 4.704 -19.733 1.00 94.25 225 GLY A N 1
ATOM 1730 C CA . GLY A 1 225 ? 11.707 4.389 -19.052 1.00 94.25 225 GLY A CA 1
ATOM 1731 C C . GLY A 1 225 ? 11.838 2.900 -18.709 1.00 94.25 225 GLY A C 1
ATOM 1732 O O . GLY A 1 225 ? 12.885 2.302 -18.954 1.00 94.25 225 GLY A O 1
ATOM 1733 N N . VAL A 1 226 ? 10.756 2.278 -18.225 1.00 94.44 226 VAL A N 1
ATOM 1734 C CA . VAL A 1 226 ? 10.713 0.826 -17.964 1.00 94.44 226 VAL A CA 1
ATOM 1735 C C . VAL A 1 226 ? 10.897 0.020 -19.255 1.00 94.44 226 VAL A C 1
ATOM 1737 O O . VAL A 1 226 ? 11.680 -0.932 -19.288 1.00 94.44 226 VAL A O 1
ATOM 1740 N N . ALA A 1 227 ? 10.215 0.416 -20.334 1.00 95.62 227 ALA A N 1
ATOM 1741 C CA . ALA A 1 227 ? 10.347 -0.230 -21.638 1.00 95.62 227 ALA A CA 1
ATOM 1742 C C . ALA A 1 227 ? 11.779 -0.125 -22.195 1.00 95.62 227 ALA A C 1
ATOM 1744 O O . ALA A 1 227 ? 12.353 -1.134 -22.602 1.00 95.62 227 ALA A O 1
ATOM 1745 N N . ASP A 1 228 ? 12.381 1.065 -22.157 1.00 95.12 228 ASP A N 1
ATOM 1746 C CA . ASP A 1 228 ? 13.728 1.320 -22.677 1.00 95.12 228 ASP A CA 1
ATOM 1747 C C . ASP A 1 228 ? 14.793 0.504 -21.920 1.00 95.12 228 ASP A C 1
ATOM 1749 O O . ASP A 1 228 ? 15.724 -0.039 -22.530 1.00 95.12 228 ASP A O 1
ATOM 1753 N N . TYR A 1 229 ? 14.640 0.365 -20.596 1.00 92.44 229 TYR A N 1
ATOM 1754 C CA . TYR A 1 229 ? 15.498 -0.495 -19.779 1.00 92.44 229 TYR A CA 1
ATOM 1755 C C . TYR A 1 229 ? 15.383 -1.963 -20.204 1.00 92.44 229 TYR A C 1
ATOM 1757 O O . TYR A 1 229 ? 16.394 -2.603 -20.510 1.00 92.44 229 TYR A O 1
ATOM 1765 N N . ALA A 1 230 ? 14.157 -2.492 -20.250 1.00 92.75 230 ALA A N 1
ATOM 1766 C CA . ALA A 1 230 ? 13.911 -3.891 -20.581 1.00 92.75 230 ALA A CA 1
ATOM 1767 C C . ALA A 1 230 ? 14.395 -4.235 -21.999 1.00 92.75 230 ALA A C 1
ATOM 1769 O O . ALA A 1 230 ? 15.057 -5.252 -22.200 1.00 92.75 230 ALA A O 1
ATOM 1770 N N . GLU A 1 231 ? 14.145 -3.356 -22.970 1.00 94.25 231 GLU A N 1
ATOM 1771 C CA . GLU A 1 231 ? 14.615 -3.499 -24.349 1.00 94.25 231 GLU A CA 1
ATOM 1772 C C . GLU A 1 231 ? 16.145 -3.489 -24.439 1.00 94.25 231 GLU A C 1
ATOM 1774 O O . GLU A 1 231 ? 16.739 -4.327 -25.121 1.00 94.25 231 GLU A O 1
ATOM 1779 N N . THR A 1 232 ? 16.806 -2.595 -23.700 1.00 92.12 232 THR A N 1
ATOM 1780 C CA . THR A 1 232 ? 18.272 -2.542 -23.654 1.00 92.12 232 THR A CA 1
ATOM 1781 C C . THR A 1 232 ? 18.861 -3.819 -23.066 1.00 92.12 232 THR A C 1
ATOM 1783 O O . THR A 1 232 ? 19.788 -4.380 -23.653 1.00 92.12 232 THR A O 1
ATOM 1786 N N . PHE A 1 233 ? 18.317 -4.306 -21.949 1.00 88.06 233 PHE A N 1
ATOM 1787 C CA . PHE A 1 233 ? 18.776 -5.548 -21.332 1.00 88.06 233 PHE A CA 1
ATOM 1788 C C . PHE A 1 233 ? 18.592 -6.738 -22.278 1.00 88.06 233 PHE A C 1
ATOM 1790 O O . PHE A 1 233 ? 19.535 -7.493 -22.514 1.00 88.06 233 PHE A O 1
ATOM 1797 N N . LEU A 1 234 ? 17.398 -6.890 -22.861 1.00 90.69 234 LEU A N 1
ATOM 1798 C CA . LEU A 1 234 ? 17.088 -7.980 -23.788 1.00 90.69 234 LEU A CA 1
ATOM 1799 C C . LEU A 1 234 ? 17.960 -7.928 -25.044 1.00 90.69 234 LEU A C 1
ATOM 1801 O O . LEU A 1 234 ? 18.374 -8.969 -25.532 1.00 90.69 234 LEU A O 1
ATOM 1805 N N . ARG A 1 235 ? 18.312 -6.744 -25.548 1.00 90.12 235 ARG A N 1
ATOM 1806 C CA . ARG A 1 235 ? 19.236 -6.616 -26.683 1.00 90.12 235 ARG A CA 1
ATOM 1807 C C . ARG A 1 235 ? 20.663 -7.038 -26.330 1.00 90.12 235 ARG A C 1
ATOM 1809 O O . ARG A 1 235 ? 21.337 -7.640 -27.156 1.00 90.12 235 ARG A O 1
ATOM 1816 N N . VAL A 1 236 ? 21.144 -6.696 -25.133 1.00 85.88 236 VAL A N 1
ATOM 1817 C CA . VAL A 1 236 ? 22.512 -7.031 -24.693 1.00 85.88 236 VAL A CA 1
ATOM 1818 C C . VAL A 1 236 ? 22.638 -8.509 -24.311 1.00 85.88 236 VAL A C 1
ATOM 1820 O O . VAL A 1 236 ? 23.692 -9.103 -24.520 1.00 85.88 236 VAL A O 1
ATOM 1823 N N . HIS A 1 237 ? 21.573 -9.111 -23.775 1.00 79.81 237 HIS A N 1
ATOM 1824 C CA . HIS A 1 237 ? 21.614 -10.452 -23.186 1.00 79.81 237 HIS A CA 1
ATOM 1825 C C . HIS A 1 237 ? 20.738 -11.501 -23.891 1.00 79.81 237 HIS A C 1
ATOM 1827 O O . HIS A 1 237 ? 20.788 -12.661 -23.495 1.00 79.81 237 HIS A O 1
ATOM 1833 N N . GLY A 1 238 ? 19.925 -11.126 -24.883 1.00 66.88 238 GLY A N 1
ATOM 1834 C CA . GLY A 1 238 ? 18.880 -11.971 -25.484 1.00 66.88 238 GLY A CA 1
ATOM 1835 C C . GLY A 1 238 ? 19.217 -12.610 -26.829 1.00 66.88 238 GLY A C 1
ATOM 1836 O O . GLY A 1 238 ? 18.544 -13.565 -27.204 1.00 66.88 238 GLY A O 1
ATOM 1837 N N . GLU A 1 239 ? 20.265 -12.164 -27.526 1.00 54.22 239 GLU A N 1
ATOM 1838 C CA . GLU A 1 239 ? 20.732 -12.796 -28.766 1.00 54.22 239 GLU A CA 1
ATOM 1839 C C . GLU A 1 239 ? 22.270 -12.866 -28.783 1.00 54.22 239 GLU A C 1
ATOM 1841 O O . GLU A 1 239 ? 22.951 -11.846 -28.841 1.00 54.22 239 GLU A O 1
ATOM 1846 N N . GLY A 1 240 ? 22.835 -14.080 -28.728 1.00 53.97 240 GLY A N 1
ATOM 1847 C CA . GLY A 1 240 ? 24.239 -14.322 -29.095 1.00 53.97 240 GLY A CA 1
ATOM 1848 C C . GLY A 1 240 ? 25.322 -14.178 -28.014 1.00 53.97 240 GLY A C 1
ATOM 1849 O O . GLY A 1 240 ? 26.493 -14.117 -28.370 1.00 53.97 240 GLY A O 1
ATOM 1850 N N . ALA A 1 241 ? 25.011 -14.201 -26.715 1.00 45.88 241 ALA A N 1
ATOM 1851 C CA . ALA A 1 241 ? 26.035 -14.253 -25.650 1.00 45.88 241 ALA A CA 1
ATOM 1852 C C . ALA A 1 241 ? 26.596 -15.676 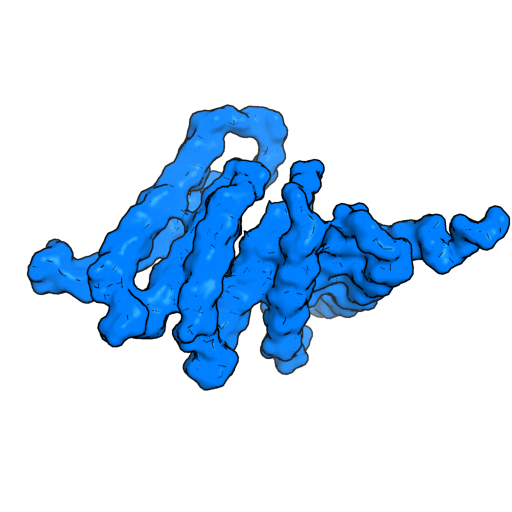-25.390 1.00 45.88 241 ALA A C 1
ATOM 1854 O O . ALA A 1 241 ? 26.991 -16.010 -24.275 1.00 45.88 241 ALA A O 1
ATOM 1855 N N . GLY A 1 242 ? 26.591 -16.525 -26.419 1.00 48.00 242 GLY A N 1
ATOM 1856 C CA . GLY A 1 242 ? 26.982 -17.934 -26.365 1.00 48.00 242 GLY A CA 1
ATOM 1857 C C . GLY A 1 242 ? 27.474 -18.445 -27.718 1.00 48.0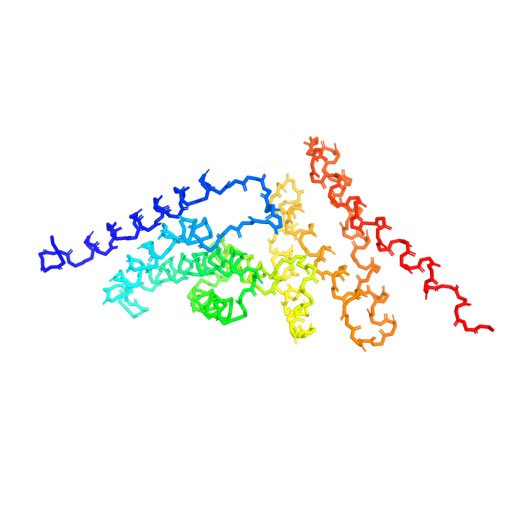0 242 GLY A C 1
ATOM 1858 O O . GLY A 1 242 ? 27.012 -19.487 -28.179 1.00 48.00 242 GLY A O 1
ATOM 1859 N N . ALA A 1 243 ? 28.362 -17.686 -28.364 1.00 36.25 243 ALA A N 1
ATOM 1860 C CA . ALA A 1 243 ? 29.175 -18.140 -29.490 1.00 36.25 243 ALA A CA 1
ATOM 1861 C C . ALA A 1 243 ? 30.658 -17.974 -29.143 1.00 36.25 243 ALA A C 1
ATOM 1863 O O . ALA A 1 243 ? 31.010 -16.893 -28.617 1.00 36.25 243 ALA A O 1
#

Radius of gyration: 19.84 Å; Cα contacts (8 Å, |Δi|>4): 313; chains: 1; bounding box: 48×36×58 Å

Nearest PDB structures (foldseek):
  7ep7-assembly1_A  TM=5.094E-01  e=2.139E-02  Mus musculus
  4wng-assembly1_A  TM=5.050E-01  e=2.898E-02  Homo sapiens
  5a7d-assembly4_D  TM=3.673E-01  e=4.101E-02  Drosophila melanogaster
  8e12-assembly1_B  TM=4.802E-01  e=6.591E-01  synthetic construct
  6iql-assembly1_B  TM=1.827E-01  e=7.167E+00  Mus musculus

Mean predicted aligned error: 6.31 Å

Solvent-accessible surface area (backbone atoms only — not comparable to full-atom values): 12251 Å² total; per-residue (Å²): 96,61,88,82,38,44,66,66,38,24,51,50,24,42,55,48,16,55,52,28,39,52,51,31,60,72,67,54,70,94,69,89,60,101,75,71,48,75,68,56,52,47,61,57,37,45,36,33,54,54,16,44,54,27,33,55,59,17,47,76,64,34,30,68,86,81,31,39,70,64,22,25,53,40,27,38,50,45,14,53,37,29,34,54,45,10,53,73,55,77,46,32,64,71,42,27,50,54,13,44,49,26,19,50,54,12,45,74,63,32,32,72,86,80,33,46,68,64,19,43,53,36,36,46,49,36,16,52,38,43,47,50,65,92,52,90,64,73,70,98,49,61,70,39,31,55,53,14,32,55,32,24,48,56,37,36,62,71,32,59,86,43,76,88,40,68,66,30,42,50,38,35,39,52,29,17,50,34,23,41,49,39,35,71,67,44,94,59,57,70,68,58,24,49,50,30,19,51,53,11,26,54,42,8,49,53,32,19,54,50,20,57,76,72,66,38,62,67,58,22,50,54,22,42,54,48,22,54,51,29,50,50,50,42,62,70,68,67,65,77,87,82,121